Protein AF-A0A7X3NQM7-F1 (afdb_monomer_lite)

Sequence (254 aa):
MVLLTDRDRELWKCFSDLMELEADISYPFLLEVYDDYNQGLLKKVDFIRILRLVESYIFRRAVCNISASVMNKMFAELMNEVDKNNYLESLNNAFLGMDTNKRYPTDTAFKEAFIHMDVYNFKKRNRRDYLLHKLENCERGKEPIIDFSGYTIEHIMPQNLSEAWKQELGEDFRRIHRRWLHRIGNLTLTLYNSEYGNLTFKKKRDMPKKGLSSSPLHLSQSFASTEQWNEGTIIARAEKLAEKAVKIWIYPAN

Secondary structure (DSSP, 8-state):
-GGGG---HHHHHHHHHHHHTT-GGGHHHHHHHHHHHHTTSS-HHHHHHHHHHHHHHHHHHHHTT--STTHHHHHHHHGGG--GGGHHHHHHHHHHT--TTT-PPPHHHHHHHHHHSBSTT-SSHHHHHHHHHHHHHTT-TTSPPPP-TT-EEEESS-SS--HHHHHHH-TTHHHHHHHHTTBGGGEEEES-HHHHTT--HHHHHH-TTT-GGG---GGGGGGTT----SHHHHHHHHHHHHHHHHHHSPPP--

pLDDT: mean 93.36, std 6.31, range [53.53, 98.5]

Foldseek 3Di:
DVQCVDPDPLSNVLVVLCVLQVVVLLVVLLVVLVVCVVVVLDPPVLNSVVSLQSSLQSLLCLLLVQDPVCSNVLSVVLVVQADSNCGNNSSLVSQCPDDDSSHRDDLVSSLVSQQQDQLQVRVDPSSSVSLQQCLFQVPQVPHDRDDCVQKDKAQLQALDEDPVQPVLQDPCSVVLCVRQRRHLLRIDIANCRVVCHNPHNVCQQPPPPGHLCPDPTPSSVCSVVDDGDYSVSSSVSSSVSSVVVCVSSDRRDD

Radius of gyration: 20.33 Å; chains: 1; bounding box: 48×37×57 Å

Structure (mmCIF, N/CA/C/O backbone):
data_AF-A0A7X3NQM7-F1
#
_entry.id   AF-A0A7X3NQM7-F1
#
loop_
_atom_site.group_PDB
_atom_site.id
_atom_site.type_symbol
_atom_site.label_atom_id
_atom_site.label_alt_i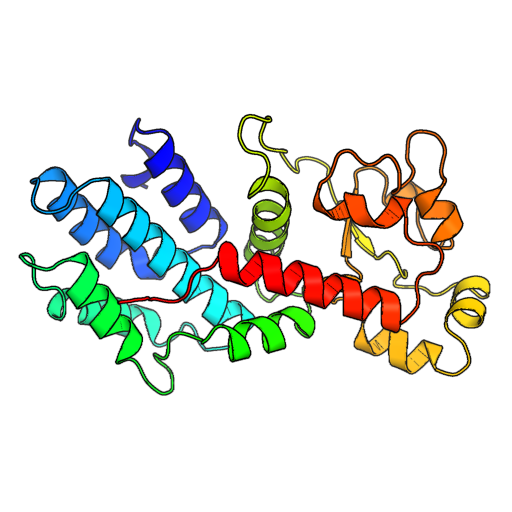d
_atom_site.label_comp_id
_atom_site.label_asym_id
_atom_site.label_entity_id
_atom_site.label_seq_id
_atom_site.pdbx_PDB_ins_code
_atom_site.Cartn_x
_atom_site.Cartn_y
_atom_site.Cartn_z
_atom_site.occupancy
_atom_site.B_iso_or_equiv
_atom_site.auth_seq_id
_atom_site.auth_comp_id
_atom_site.auth_asym_id
_atom_site.auth_atom_id
_atom_site.pdbx_PDB_model_num
ATOM 1 N N . MET A 1 1 ? -23.868 2.622 2.514 1.00 53.53 1 MET A N 1
ATOM 2 C CA . MET A 1 1 ? -23.429 2.353 3.900 1.00 53.53 1 MET A CA 1
ATOM 3 C C . MET A 1 1 ? -23.713 3.592 4.736 1.00 53.53 1 MET A C 1
ATOM 5 O O . MET A 1 1 ? -23.352 4.666 4.278 1.00 53.53 1 MET A O 1
ATOM 9 N N . VAL A 1 2 ? -24.368 3.467 5.898 1.00 62.00 2 VAL A N 1
ATOM 10 C CA . VAL A 1 2 ? -24.747 4.606 6.773 1.00 62.00 2 VAL A CA 1
ATOM 11 C C . VAL A 1 2 ? -23.546 5.509 7.087 1.00 62.00 2 VAL A C 1
ATOM 13 O O . VAL A 1 2 ? -23.667 6.726 7.028 1.00 62.00 2 VAL A O 1
ATOM 16 N N . LEU A 1 3 ? -22.358 4.922 7.253 1.00 64.81 3 LEU A N 1
ATOM 17 C CA . LEU A 1 3 ? -21.100 5.640 7.484 1.00 64.81 3 LEU A CA 1
ATOM 18 C C . LEU A 1 3 ? -20.721 6.634 6.360 1.00 64.81 3 LEU A C 1
ATOM 20 O O . LEU A 1 3 ? -20.110 7.657 6.632 1.00 64.81 3 LEU A O 1
ATOM 24 N N . LEU A 1 4 ? -21.122 6.404 5.101 1.00 62.44 4 LEU A N 1
ATOM 25 C CA . LEU A 1 4 ? -20.844 7.341 3.994 1.00 62.44 4 LEU A CA 1
ATOM 26 C C . LEU A 1 4 ? -21.763 8.570 3.958 1.00 62.44 4 LEU A C 1
ATOM 28 O O . LEU A 1 4 ? -21.555 9.456 3.132 1.00 62.44 4 LEU A O 1
ATOM 32 N N . THR A 1 5 ? -22.802 8.608 4.793 1.00 70.19 5 THR A N 1
ATOM 33 C CA . THR A 1 5 ? -23.710 9.764 4.864 1.00 70.19 5 THR A CA 1
ATOM 34 C C . THR A 1 5 ? -23.192 10.870 5.783 1.00 70.19 5 THR A C 1
ATOM 36 O O . THR A 1 5 ? -23.773 11.957 5.812 1.00 70.19 5 THR A O 1
ATOM 39 N N . ASP A 1 6 ? -22.084 10.614 6.488 1.00 72.12 6 ASP A N 1
ATOM 40 C CA . ASP A 1 6 ? -21.406 11.603 7.316 1.00 72.12 6 ASP A CA 1
ATOM 41 C C . ASP A 1 6 ? -20.841 12.738 6.445 1.00 72.12 6 ASP A C 1
ATOM 43 O O . ASP A 1 6 ? -20.234 12.512 5.393 1.00 72.12 6 ASP A O 1
ATOM 47 N N . ARG A 1 7 ? -21.083 13.980 6.871 1.00 77.81 7 ARG A N 1
ATOM 48 C CA . ARG A 1 7 ? -20.673 15.190 6.142 1.00 77.81 7 ARG A CA 1
ATOM 49 C C . ARG A 1 7 ? -19.265 15.644 6.517 1.00 77.81 7 ARG A C 1
ATOM 51 O O . ARG A 1 7 ? -18.733 16.548 5.870 1.00 77.81 7 ARG A O 1
ATOM 58 N N . ASP A 1 8 ? -18.662 15.049 7.544 1.00 89.38 8 ASP A N 1
ATOM 59 C CA . ASP A 1 8 ? -17.294 15.345 7.924 1.00 89.38 8 ASP A CA 1
ATOM 60 C C . ASP A 1 8 ? -16.312 14.789 6.889 1.00 89.38 8 ASP A C 1
ATOM 62 O O . ASP A 1 8 ? -16.210 13.585 6.647 1.00 89.38 8 ASP A O 1
ATOM 66 N N . ARG A 1 9 ? -15.545 15.693 6.277 1.00 87.19 9 ARG A N 1
ATOM 67 C CA . ARG A 1 9 ? -14.632 15.358 5.182 1.00 87.19 9 ARG A CA 1
ATOM 68 C C . ARG A 1 9 ? -13.533 14.370 5.592 1.00 87.19 9 ARG A C 1
ATOM 70 O O . ARG A 1 9 ? -13.087 13.583 4.756 1.00 87.19 9 ARG A O 1
ATOM 77 N N . GLU A 1 10 ? -13.065 14.415 6.839 1.00 89.62 10 GLU A N 1
ATOM 78 C CA . GLU A 1 10 ? -11.993 13.531 7.316 1.00 89.62 10 GLU A CA 1
ATOM 79 C C . GLU A 1 10 ? -12.514 12.119 7.575 1.00 89.62 10 GLU A C 1
ATOM 81 O O . GLU A 1 10 ? -11.862 11.144 7.187 1.00 89.62 10 GLU A O 1
ATOM 86 N N . LEU A 1 11 ? -13.703 12.011 8.174 1.00 92.94 11 LEU A N 1
ATOM 87 C CA . LEU A 1 11 ? -14.373 10.728 8.381 1.00 92.94 11 LEU A CA 1
ATOM 88 C C . LEU A 1 11 ? -14.770 10.101 7.048 1.00 92.94 11 LEU A C 1
ATOM 90 O O . LEU A 1 11 ? -14.441 8.940 6.805 1.00 92.94 11 LEU A O 1
ATOM 94 N N . TRP A 1 12 ? -15.350 10.888 6.137 1.00 90.81 12 TRP A N 1
ATOM 95 C CA . TRP A 1 12 ? -15.689 10.433 4.790 1.00 90.81 12 TRP A CA 1
ATOM 96 C C . TRP A 1 12 ? -14.477 9.837 4.068 1.00 90.81 12 TRP A C 1
ATOM 98 O O . TRP A 1 12 ? -14.576 8.759 3.483 1.00 90.81 12 TRP A O 1
ATOM 108 N N . LYS A 1 13 ? -13.302 10.478 4.174 1.00 89.62 13 LYS A N 1
ATOM 109 C CA . LYS A 1 13 ? -12.059 9.937 3.608 1.00 89.62 13 LYS A CA 1
ATOM 110 C C . LYS A 1 13 ? -11.720 8.570 4.211 1.00 89.62 13 LYS A C 1
ATOM 112 O O . LYS A 1 13 ? -11.437 7.641 3.465 1.00 89.62 13 LYS A O 1
ATOM 117 N N . CYS A 1 14 ? -11.776 8.431 5.538 1.00 93.81 14 CYS A N 1
ATOM 118 C CA . CYS A 1 14 ? -11.511 7.156 6.212 1.00 93.81 14 CYS A CA 1
ATOM 119 C C . CYS A 1 14 ? -12.497 6.055 5.783 1.00 93.81 14 CYS A C 1
ATOM 121 O O . CYS A 1 14 ? -12.081 4.931 5.513 1.00 93.81 14 CYS A O 1
ATOM 123 N N . PHE A 1 15 ? -13.789 6.370 5.675 1.00 94.38 15 PHE A N 1
ATOM 124 C CA . PHE A 1 15 ? -14.804 5.412 5.235 1.00 94.38 15 PHE A CA 1
ATOM 125 C C . PHE A 1 15 ? -14.647 5.024 3.764 1.00 94.38 15 PHE A C 1
ATOM 127 O O . PHE A 1 15 ? -14.771 3.847 3.431 1.00 94.38 15 PHE A O 1
ATOM 134 N N . SER A 1 16 ? -14.318 5.984 2.896 1.00 90.75 16 SER A N 1
ATOM 135 C CA . SER A 1 16 ? -14.010 5.720 1.489 1.00 90.75 16 SER A CA 1
ATOM 136 C C . SER A 1 16 ? -12.808 4.787 1.352 1.00 90.75 16 SER A C 1
ATOM 138 O O . SER A 1 16 ? -12.867 3.834 0.582 1.00 90.75 16 SER A O 1
ATOM 140 N N . ASP A 1 17 ? -11.748 5.014 2.134 1.00 93.19 17 ASP A N 1
ATOM 141 C CA . ASP A 1 17 ? -10.561 4.153 2.147 1.00 93.19 17 ASP A CA 1
ATOM 142 C C . ASP A 1 17 ? -10.905 2.713 2.589 1.00 93.19 17 ASP A C 1
ATOM 144 O O . ASP A 1 17 ? -10.472 1.742 1.971 1.00 93.19 17 ASP A O 1
ATOM 148 N N . LEU A 1 18 ? -11.722 2.559 3.639 1.00 94.69 18 LEU A N 1
ATOM 149 C CA . LEU A 1 18 ? -12.189 1.251 4.118 1.00 94.69 18 LEU A CA 1
ATOM 150 C C . LEU A 1 18 ? -13.068 0.525 3.090 1.00 94.69 18 LEU A C 1
ATOM 152 O O . LEU A 1 18 ? -13.022 -0.703 2.999 1.00 94.69 18 LEU A O 1
ATOM 156 N N . MET A 1 19 ? -13.870 1.260 2.321 1.00 91.69 19 MET A N 1
ATOM 157 C CA . MET A 1 19 ? -14.674 0.692 1.239 1.00 91.69 19 MET A CA 1
ATOM 158 C C . MET A 1 19 ? -13.825 0.253 0.052 1.00 91.69 19 MET A C 1
ATOM 160 O O . MET A 1 19 ? -14.010 -0.855 -0.442 1.00 91.69 19 MET A O 1
ATOM 164 N N . GLU A 1 20 ? -12.871 1.080 -0.376 1.00 91.56 20 GLU A N 1
ATOM 165 C CA . GLU A 1 20 ? -11.942 0.740 -1.460 1.00 91.56 20 GLU A CA 1
ATOM 166 C C . GLU A 1 20 ? -11.103 -0.507 -1.108 1.00 91.56 20 GLU A C 1
ATOM 168 O O . GLU A 1 20 ? -10.828 -1.355 -1.959 1.00 91.56 20 GLU A O 1
ATOM 173 N N . LEU A 1 21 ? -10.768 -0.673 0.178 1.00 92.94 21 LEU A N 1
ATOM 174 C CA . LEU A 1 21 ? -10.081 -1.848 0.720 1.00 92.94 21 LEU A CA 1
ATOM 175 C C . LEU A 1 21 ? -10.969 -3.110 0.838 1.00 92.94 21 LEU A C 1
ATOM 177 O O . LEU A 1 21 ? -10.438 -4.215 1.025 1.00 92.94 21 LEU A O 1
ATOM 181 N N . GLU A 1 22 ? -12.294 -2.971 0.720 1.00 91.88 22 GLU A N 1
ATOM 182 C CA . GLU A 1 22 ? -13.304 -4.003 1.017 1.00 91.88 22 GLU A CA 1
ATOM 183 C C . GLU A 1 22 ? -13.189 -4.536 2.456 1.00 91.88 22 GLU A C 1
ATOM 185 O O . GLU A 1 22 ? -12.981 -5.731 2.710 1.00 91.88 22 GLU A O 1
ATOM 190 N N . ALA A 1 23 ? -13.252 -3.614 3.416 1.00 91.88 23 ALA A N 1
ATOM 191 C CA . ALA A 1 23 ? -13.155 -3.889 4.844 1.00 91.88 23 ALA A CA 1
ATOM 192 C C . ALA A 1 23 ? -14.496 -4.290 5.496 1.00 91.88 23 ALA A C 1
ATOM 194 O O . ALA A 1 23 ? -14.643 -4.132 6.701 1.00 91.88 23 ALA A O 1
ATOM 195 N N . ASP A 1 24 ? -15.468 -4.836 4.754 1.00 91.69 24 ASP A N 1
ATOM 196 C CA . ASP A 1 24 ? -16.841 -5.074 5.250 1.00 91.69 24 ASP A CA 1
ATOM 197 C C . ASP A 1 24 ? -16.909 -5.925 6.531 1.00 91.69 24 ASP A C 1
ATOM 199 O O . ASP A 1 24 ? -17.781 -5.753 7.380 1.00 91.69 24 ASP A O 1
ATOM 203 N N . ILE A 1 25 ? -15.929 -6.814 6.701 1.00 92.69 25 ILE A N 1
ATOM 204 C CA . ILE A 1 25 ? -15.737 -7.670 7.878 1.00 92.69 25 ILE A CA 1
ATOM 205 C C . ILE A 1 25 ? -15.564 -6.893 9.194 1.00 92.69 25 ILE A C 1
ATOM 207 O O . ILE A 1 25 ? -15.849 -7.435 10.258 1.00 92.69 25 ILE A O 1
ATOM 211 N N . SER A 1 26 ? -15.089 -5.644 9.148 1.00 94.25 26 SER A N 1
ATOM 212 C CA . SER A 1 26 ? -14.925 -4.804 10.339 1.00 94.25 26 SER A CA 1
ATOM 213 C C . SER A 1 26 ? -16.119 -3.892 10.603 1.00 94.25 26 SER A C 1
ATOM 215 O O . SER A 1 26 ? -16.143 -3.226 11.634 1.00 94.25 26 SER A O 1
ATOM 217 N N . TYR A 1 27 ? -17.116 -3.843 9.713 1.00 93.44 27 TYR A N 1
ATOM 218 C CA . TYR A 1 27 ? -18.215 -2.883 9.827 1.00 93.44 27 TYR A CA 1
ATOM 219 C C . TYR A 1 27 ? -19.061 -3.044 11.090 1.00 93.44 27 TYR A C 1
ATOM 221 O O . TYR A 1 27 ? -19.370 -2.010 11.674 1.00 93.44 27 TYR A O 1
ATOM 229 N N . PRO A 1 28 ? -19.397 -4.258 11.573 1.00 93.75 28 PRO A N 1
ATOM 230 C CA . PRO A 1 28 ? -20.111 -4.394 12.842 1.00 93.75 28 PRO A CA 1
ATOM 231 C C . PRO A 1 28 ? -19.370 -3.722 14.006 1.00 93.75 28 PRO A C 1
ATOM 233 O O . PRO A 1 28 ? -19.959 -2.914 14.714 1.00 93.75 28 PRO A O 1
ATOM 236 N N . PHE A 1 29 ? -18.062 -3.970 14.124 1.00 95.31 29 PHE A N 1
ATOM 237 C CA . PHE A 1 29 ? -17.201 -3.322 15.116 1.00 95.31 29 PHE A CA 1
ATOM 238 C C . PHE A 1 29 ? -17.158 -1.799 14.919 1.00 95.31 29 PHE A C 1
ATOM 240 O O . PHE A 1 29 ? -17.376 -1.037 15.853 1.00 95.31 29 PHE A O 1
ATOM 247 N N . LEU A 1 30 ? -16.932 -1.330 13.689 1.00 95.62 30 LEU A N 1
ATOM 248 C CA . LEU A 1 30 ? -16.829 0.104 13.404 1.00 95.62 30 LEU A CA 1
ATOM 249 C C . LEU A 1 30 ? -18.136 0.875 13.623 1.00 95.62 30 LEU A C 1
ATOM 251 O O . LEU A 1 30 ? -18.080 2.063 13.925 1.00 95.62 30 LEU A O 1
ATOM 255 N N . LEU A 1 31 ? -19.295 0.232 13.456 1.00 94.56 31 LEU A N 1
ATOM 256 C CA . LEU A 1 31 ? -20.594 0.842 13.739 1.00 94.56 31 LEU A CA 1
ATOM 257 C C . LEU A 1 31 ? -20.786 1.083 15.238 1.00 94.56 31 LEU A C 1
ATOM 259 O O . LEU A 1 31 ? -21.303 2.132 15.605 1.00 94.56 31 LEU A O 1
ATOM 263 N N . GLU A 1 32 ? -20.334 0.161 16.087 1.00 94.50 32 GLU A N 1
ATOM 264 C CA . GLU A 1 32 ? -20.382 0.325 17.543 1.00 94.50 32 GLU A CA 1
ATOM 265 C C . GLU A 1 32 ? -19.430 1.432 18.017 1.00 94.50 32 GLU A C 1
ATOM 267 O O . GLU A 1 32 ? -19.837 2.331 18.749 1.00 94.50 32 GLU A O 1
ATOM 272 N N . VAL A 1 33 ? -18.201 1.464 17.489 1.00 95.75 33 VAL A N 1
ATOM 273 C CA . VAL A 1 33 ? -17.250 2.556 17.768 1.00 95.75 33 VAL A CA 1
ATOM 274 C C . VAL A 1 33 ? -17.794 3.913 17.291 1.00 95.75 33 VAL A C 1
ATOM 276 O O . VAL A 1 33 ? -17.591 4.940 17.942 1.00 95.75 33 VAL A O 1
ATOM 279 N N . TYR A 1 34 ? -18.493 3.944 16.152 1.00 95.00 34 TYR A N 1
ATOM 280 C CA . TYR A 1 34 ? -19.128 5.163 15.646 1.00 95.00 34 TYR A CA 1
ATOM 281 C C . TYR A 1 34 ? -20.289 5.632 16.534 1.00 95.00 34 TYR A C 1
ATOM 283 O O . TYR A 1 34 ? -20.477 6.835 16.708 1.00 95.00 34 TYR A O 1
ATOM 291 N N . ASP A 1 35 ? -21.050 4.707 17.118 1.00 94.62 35 ASP A N 1
ATOM 292 C CA . ASP A 1 35 ? -22.099 5.030 18.086 1.00 94.62 35 ASP A CA 1
ATOM 293 C C . ASP A 1 35 ? -21.509 5.622 19.378 1.00 94.62 35 ASP A C 1
ATOM 295 O O . ASP A 1 35 ? -21.940 6.690 19.813 1.00 94.62 35 ASP A O 1
ATOM 299 N N . ASP A 1 36 ? -20.436 5.031 19.916 1.00 95.25 36 ASP A N 1
ATOM 300 C CA . ASP A 1 36 ? -19.697 5.592 21.059 1.00 95.25 36 ASP A CA 1
ATOM 301 C C . ASP A 1 36 ? -19.151 7.006 20.762 1.00 95.25 36 ASP A C 1
ATOM 303 O O . ASP A 1 36 ? -19.192 7.896 21.619 1.00 95.25 36 ASP A O 1
ATOM 307 N N . TYR A 1 37 ? -18.674 7.247 19.534 1.00 95.19 37 TYR A N 1
ATOM 308 C CA . TYR A 1 37 ? -18.289 8.584 19.065 1.00 95.19 37 TYR A CA 1
ATOM 309 C C . TYR A 1 37 ? -19.475 9.561 19.062 1.00 95.19 37 TYR A C 1
ATOM 311 O O . TYR A 1 37 ? -19.359 10.663 19.602 1.00 95.19 37 TYR A O 1
ATOM 319 N N . ASN A 1 38 ? -20.628 9.160 18.520 1.00 94.06 38 ASN A N 1
ATOM 320 C CA . ASN A 1 38 ? -21.828 10.003 18.469 1.00 94.06 38 ASN A CA 1
ATOM 321 C C . ASN A 1 38 ? -22.407 10.308 19.860 1.00 94.06 38 ASN A C 1
ATOM 323 O O . ASN A 1 38 ? -22.980 11.378 20.064 1.00 94.06 38 ASN A O 1
ATOM 327 N N . GLN A 1 39 ? -22.229 9.403 20.824 1.00 94.88 39 GLN A N 1
ATOM 328 C CA . GLN A 1 39 ? -22.613 9.601 22.226 1.00 94.88 39 GLN A CA 1
ATOM 329 C C . GLN A 1 39 ? -21.610 10.460 23.018 1.00 94.88 39 GLN A C 1
ATOM 331 O O . GLN A 1 39 ? -21.857 10.783 24.179 1.00 94.88 39 GLN A O 1
ATOM 336 N N . GLY A 1 40 ? -20.483 10.851 22.412 1.00 94.06 40 GLY A N 1
ATOM 337 C CA . GLY A 1 40 ? -19.458 11.679 23.049 1.00 94.06 40 GLY A CA 1
ATOM 338 C C . GLY A 1 40 ? -18.509 10.918 23.979 1.00 94.06 40 GLY A C 1
ATOM 339 O O . GLY A 1 40 ? -17.746 11.552 24.707 1.00 94.06 40 GLY A O 1
ATOM 340 N N . LEU A 1 41 ? -18.524 9.581 23.948 1.00 94.25 41 LEU A N 1
ATOM 341 C CA . LEU A 1 41 ? -17.619 8.723 24.726 1.00 94.25 41 LEU A CA 1
ATOM 342 C C . LEU A 1 41 ? -16.222 8.639 24.095 1.00 94.25 41 LEU A C 1
ATOM 344 O O . LEU A 1 41 ? -15.241 8.359 24.778 1.00 94.25 41 LEU A O 1
ATOM 348 N N . LEU A 1 42 ? -16.127 8.916 22.794 1.00 94.69 42 LEU A N 1
ATOM 349 C CA . LEU A 1 42 ? -14.894 8.879 22.021 1.00 94.69 42 LEU A CA 1
ATOM 350 C C . LEU A 1 42 ? -14.681 10.218 21.310 1.00 94.69 42 LEU A C 1
ATOM 352 O O . LEU A 1 42 ? -15.584 10.752 20.669 1.00 94.69 42 LEU A O 1
ATOM 356 N N . LYS A 1 43 ? -13.472 10.782 21.388 1.00 95.06 43 LYS A N 1
ATOM 357 C CA . LYS A 1 43 ? -13.144 12.012 20.653 1.00 95.06 43 LYS A CA 1
ATOM 358 C C . LYS A 1 43 ? -12.959 11.703 19.169 1.00 95.06 43 LYS A C 1
ATOM 360 O O . LYS A 1 43 ? -12.436 10.655 18.803 1.00 95.06 43 LYS A O 1
ATOM 365 N N . LYS A 1 44 ? -13.268 12.674 18.303 1.00 95.06 44 LYS A N 1
ATOM 366 C CA . LYS A 1 44 ? -13.092 12.544 16.843 1.00 95.06 44 LYS A CA 1
ATOM 367 C C . LYS A 1 44 ? -11.677 12.093 16.446 1.00 95.06 44 LYS A C 1
ATOM 369 O O . LYS A 1 44 ? -11.524 11.251 15.567 1.00 95.06 44 LYS A O 1
ATOM 374 N N . VAL A 1 45 ? -10.648 12.659 17.084 1.00 95.75 45 VAL A N 1
ATOM 375 C CA . VAL A 1 45 ? -9.241 12.331 16.794 1.00 95.75 45 VAL A CA 1
ATOM 376 C C . VAL A 1 45 ? -8.930 10.857 17.064 1.00 95.75 45 VAL A C 1
ATOM 378 O O . VAL A 1 45 ? -8.298 10.200 16.237 1.00 95.75 45 VAL A O 1
ATOM 381 N N . ASP A 1 46 ? -9.450 10.324 18.167 1.00 95.88 46 ASP A N 1
ATOM 382 C CA . ASP A 1 46 ? -9.264 8.930 18.556 1.00 95.88 46 ASP A CA 1
ATOM 383 C C . ASP A 1 46 ? -10.086 8.013 17.650 1.00 95.88 46 ASP A C 1
ATOM 385 O O . ASP A 1 46 ? -9.574 7.008 17.167 1.00 95.88 46 ASP A O 1
ATOM 389 N N . PHE A 1 47 ? -11.313 8.405 17.295 1.00 96.62 47 PHE A N 1
ATOM 390 C CA . PHE A 1 47 ? -12.120 7.665 16.327 1.00 96.62 47 PHE A CA 1
ATOM 391 C C . PHE A 1 47 ? -11.431 7.537 14.962 1.00 96.62 47 PHE A C 1
ATOM 393 O O . PHE A 1 47 ? -11.322 6.436 14.418 1.00 96.62 47 PHE A O 1
ATOM 400 N N . ILE A 1 48 ? -10.874 8.632 14.435 1.00 96.69 48 ILE A N 1
ATOM 401 C CA . ILE A 1 48 ? -10.061 8.594 13.212 1.00 96.69 48 ILE A CA 1
ATOM 402 C C . ILE A 1 48 ? -8.875 7.644 13.388 1.00 96.69 48 ILE A C 1
ATOM 404 O O . ILE A 1 48 ? -8.588 6.852 12.489 1.00 96.69 48 ILE A O 1
ATOM 408 N N . ARG A 1 49 ? -8.188 7.685 14.536 1.00 96.75 49 ARG A N 1
ATOM 409 C CA . ARG A 1 49 ? -7.061 6.786 14.806 1.00 96.75 49 ARG A CA 1
ATOM 410 C C . ARG A 1 49 ? -7.489 5.319 14.774 1.00 96.75 49 ARG A C 1
ATOM 412 O O . ARG A 1 49 ? -6.790 4.517 14.158 1.00 96.75 49 ARG A O 1
ATOM 419 N N . ILE A 1 50 ? -8.642 4.985 15.347 1.00 96.88 50 ILE A N 1
ATOM 420 C CA . ILE A 1 50 ? -9.211 3.632 15.329 1.00 96.88 50 ILE A CA 1
ATOM 421 C C . ILE A 1 50 ? -9.536 3.189 13.899 1.00 96.88 50 ILE A C 1
ATOM 423 O O . ILE A 1 50 ? -9.118 2.105 13.491 1.00 96.88 50 ILE A O 1
ATOM 427 N N . LEU A 1 51 ? -10.184 4.041 13.095 1.00 97.25 51 LEU A N 1
ATOM 428 C CA . LEU A 1 51 ? -10.456 3.748 11.681 1.00 97.25 51 LEU A CA 1
ATOM 429 C C . LEU A 1 51 ? -9.163 3.427 10.912 1.00 97.25 51 LEU A C 1
ATOM 431 O O . LEU A 1 51 ? -9.115 2.456 10.156 1.00 97.25 51 LEU A O 1
ATOM 435 N N . ARG A 1 52 ? -8.090 4.196 11.152 1.00 97.31 52 ARG A N 1
ATOM 436 C CA . ARG A 1 52 ? -6.770 3.969 10.536 1.00 97.31 52 ARG A CA 1
ATOM 437 C C . ARG A 1 52 ? -6.082 2.699 11.033 1.00 97.31 52 ARG A C 1
ATOM 439 O O . ARG A 1 52 ? -5.428 2.023 10.239 1.00 97.31 52 ARG A O 1
ATOM 446 N N . LEU A 1 53 ? -6.234 2.341 12.307 1.00 97.81 53 LEU A N 1
ATOM 447 C CA . LEU A 1 53 ? -5.707 1.085 12.853 1.00 97.81 53 LEU A CA 1
ATOM 448 C C . LEU A 1 53 ? -6.405 -0.132 12.241 1.00 97.81 53 LEU A C 1
ATOM 450 O O . LEU A 1 53 ? -5.730 -1.102 11.900 1.00 97.81 53 LEU A O 1
ATOM 454 N N . VAL A 1 54 ? -7.725 -0.067 12.052 1.00 97.56 54 VAL A N 1
ATOM 455 C CA . VAL A 1 54 ? -8.525 -1.127 11.420 1.00 97.56 54 VAL A CA 1
ATOM 456 C C . VAL A 1 54 ? -8.174 -1.276 9.937 1.00 97.56 54 VAL A C 1
ATOM 458 O O . VAL A 1 54 ? -7.917 -2.390 9.475 1.00 97.56 54 VAL A O 1
ATOM 461 N N . GLU A 1 55 ? -8.095 -0.163 9.202 1.00 97.75 55 GLU A N 1
ATOM 462 C CA . GLU A 1 55 ? -7.629 -0.126 7.808 1.00 97.75 55 GLU A CA 1
ATOM 463 C C . GLU A 1 55 ? -6.237 -0.765 7.676 1.00 97.75 55 GLU A C 1
ATOM 465 O O . GLU A 1 55 ? -6.027 -1.676 6.870 1.00 97.75 55 GLU A O 1
ATOM 470 N N . SER A 1 56 ? -5.295 -0.330 8.518 1.00 98.19 56 SER A N 1
ATOM 471 C CA . SER A 1 56 ? -3.929 -0.846 8.540 1.00 98.19 56 SER A CA 1
ATOM 472 C C . SER A 1 56 ? -3.866 -2.330 8.890 1.00 98.19 56 SER A C 1
ATOM 474 O O . SER A 1 56 ? -3.178 -3.084 8.203 1.00 98.19 56 SER A O 1
ATOM 476 N N . TYR A 1 57 ? -4.638 -2.793 9.873 1.00 97.69 57 TYR A N 1
ATOM 477 C CA . TYR A 1 57 ? -4.683 -4.202 10.257 1.00 97.69 57 TYR A CA 1
ATOM 478 C C . TYR A 1 57 ? -5.094 -5.092 9.081 1.00 97.69 57 TYR A C 1
ATOM 480 O O . TYR A 1 57 ? -4.406 -6.061 8.744 1.00 97.69 57 TYR A O 1
ATOM 488 N N . ILE A 1 58 ? -6.200 -4.739 8.420 1.00 96.62 58 ILE A N 1
ATOM 489 C CA . ILE A 1 58 ? -6.744 -5.497 7.290 1.00 96.62 58 ILE A CA 1
ATOM 490 C C . ILE A 1 58 ? -5.748 -5.503 6.129 1.00 96.62 58 ILE A C 1
ATOM 492 O O . ILE A 1 58 ? -5.471 -6.563 5.554 1.00 96.62 58 ILE A O 1
ATOM 496 N N . PHE A 1 59 ? -5.177 -4.343 5.797 1.00 97.56 59 PHE A N 1
ATOM 497 C CA . PHE A 1 59 ? -4.249 -4.235 4.679 1.00 97.56 59 PHE A CA 1
ATOM 498 C C . PHE A 1 59 ? -2.919 -4.949 4.949 1.00 97.56 59 PHE A C 1
ATOM 500 O O . PHE A 1 59 ? -2.471 -5.747 4.121 1.00 97.56 59 PHE A O 1
ATOM 507 N N . ARG A 1 60 ? -2.320 -4.761 6.132 1.00 97.81 60 ARG A N 1
ATOM 508 C CA . ARG A 1 60 ? -1.086 -5.452 6.536 1.00 97.81 60 ARG A CA 1
ATOM 509 C C . ARG A 1 60 ? -1.248 -6.963 6.490 1.00 97.81 60 ARG A C 1
ATOM 511 O O . ARG A 1 60 ? -0.361 -7.659 6.002 1.00 97.81 60 ARG A O 1
ATOM 518 N N . ARG A 1 61 ? -2.388 -7.494 6.939 1.00 96.25 61 ARG A N 1
ATOM 519 C CA . ARG A 1 61 ? -2.680 -8.934 6.851 1.00 96.25 61 ARG A CA 1
ATOM 520 C C . ARG A 1 61 ? -2.785 -9.418 5.415 1.00 96.25 61 ARG A C 1
ATOM 522 O O . ARG A 1 61 ? -2.262 -10.488 5.112 1.00 96.25 61 ARG A O 1
ATOM 529 N N . ALA A 1 62 ? -3.416 -8.639 4.536 1.00 95.44 62 ALA A N 1
ATOM 530 C CA . ALA A 1 62 ? -3.503 -8.970 3.118 1.00 95.44 62 ALA A CA 1
ATOM 531 C C . ALA A 1 62 ? -2.112 -9.044 2.465 1.00 95.44 62 ALA A C 1
ATOM 533 O O . ALA A 1 62 ? -1.829 -10.016 1.768 1.00 95.44 62 ALA A O 1
ATOM 534 N N . VAL A 1 63 ? -1.243 -8.067 2.739 1.00 96.94 63 VAL A N 1
ATOM 535 C CA . VAL A 1 63 ? 0.149 -8.037 2.255 1.00 96.94 63 VAL A CA 1
ATOM 536 C C . VAL A 1 63 ? 0.963 -9.209 2.810 1.00 96.94 63 VAL A C 1
ATOM 538 O O . VAL A 1 63 ? 1.643 -9.905 2.060 1.00 96.94 63 VAL A O 1
ATOM 541 N N . CYS A 1 64 ? 0.824 -9.506 4.102 1.00 96.12 64 CYS A N 1
ATOM 542 C CA . CYS A 1 64 ? 1.506 -10.621 4.763 1.00 96.12 64 CYS A CA 1
ATOM 543 C C . CYS A 1 64 ? 0.866 -11.998 4.501 1.00 96.12 64 CYS A C 1
ATOM 545 O O . CYS A 1 64 ? 1.229 -12.967 5.166 1.00 96.12 64 CYS A O 1
ATOM 547 N N . ASN A 1 65 ? -0.090 -12.102 3.569 1.00 93.88 65 ASN A N 1
ATOM 548 C CA . ASN A 1 65 ? -0.808 -13.336 3.230 1.00 93.88 65 ASN A CA 1
ATOM 549 C C . ASN A 1 65 ? -1.471 -14.055 4.424 1.00 93.88 65 ASN A C 1
ATOM 551 O O . ASN A 1 65 ? -1.629 -15.276 4.414 1.00 93.88 65 ASN A O 1
ATOM 555 N N . ILE A 1 66 ? -1.912 -13.312 5.440 1.00 94.00 66 ILE A N 1
ATOM 556 C CA . ILE A 1 66 ? -2.622 -13.872 6.596 1.00 94.00 66 ILE A CA 1
ATOM 557 C C . ILE A 1 66 ? -4.117 -13.973 6.274 1.00 94.00 66 ILE A C 1
ATOM 559 O O . ILE A 1 66 ? -4.726 -13.030 5.767 1.00 94.00 66 ILE A O 1
ATOM 563 N N . SER A 1 67 ? -4.722 -15.128 6.571 1.00 90.44 67 SER A N 1
ATOM 564 C CA . SER A 1 67 ? -6.123 -15.412 6.238 1.00 90.44 67 SER A CA 1
ATOM 565 C C . SER A 1 67 ? -7.104 -14.408 6.856 1.00 90.44 67 SER A C 1
ATOM 567 O O . SER A 1 67 ? -7.008 -14.047 8.029 1.00 90.44 67 SER A O 1
ATOM 569 N N . ALA A 1 68 ? -8.116 -14.022 6.078 1.00 90.19 68 ALA A N 1
ATOM 570 C CA . ALA A 1 68 ? -9.244 -13.221 6.543 1.00 90.19 68 ALA A CA 1
ATOM 571 C C . ALA A 1 68 ? -10.268 -14.026 7.367 1.00 90.19 68 ALA A C 1
ATOM 573 O O . ALA A 1 68 ? -11.117 -13.432 8.022 1.00 90.19 68 ALA A O 1
ATOM 574 N N . SER A 1 69 ? -10.196 -15.364 7.346 1.00 90.62 69 SER A N 1
ATOM 575 C CA . SER A 1 69 ? -11.237 -16.252 7.889 1.00 90.62 69 SER A CA 1
ATOM 576 C C . SER A 1 69 ? -11.538 -16.035 9.372 1.00 90.62 69 SER A C 1
ATOM 578 O O . SER A 1 69 ? -12.677 -16.192 9.797 1.00 90.62 69 SER A O 1
ATOM 580 N N . VAL A 1 70 ? -10.533 -15.646 10.158 1.00 91.62 70 VAL A N 1
ATOM 581 C CA . VAL A 1 70 ? -10.680 -15.411 11.602 1.00 91.62 70 VAL A CA 1
ATOM 582 C C . VAL A 1 70 ? -11.124 -13.988 11.944 1.00 91.62 70 VAL A C 1
ATOM 584 O O . VAL A 1 70 ? -11.436 -13.724 13.102 1.00 91.62 70 VAL A O 1
ATOM 587 N N . MET A 1 71 ? -11.154 -13.067 10.971 1.00 92.69 71 MET A N 1
ATOM 588 C CA . MET A 1 71 ? -11.363 -11.642 11.249 1.00 92.69 71 MET A CA 1
ATOM 589 C C . MET A 1 71 ? -12.780 -11.334 11.741 1.00 92.69 71 MET A C 1
ATOM 591 O O . MET A 1 71 ? -12.912 -10.495 12.617 1.00 92.69 71 MET A O 1
ATOM 595 N N . ASN A 1 72 ? -13.812 -12.043 11.261 1.00 89.94 72 ASN A N 1
ATOM 596 C CA . ASN A 1 72 ? -15.200 -11.857 11.719 1.00 89.94 72 ASN A CA 1
ATOM 597 C C . ASN A 1 72 ? -15.301 -12.075 13.236 1.00 89.94 72 ASN A C 1
ATOM 599 O O . ASN A 1 72 ? -15.762 -11.208 13.970 1.00 89.94 72 ASN A O 1
ATOM 603 N N . LYS A 1 73 ? -14.818 -13.233 13.708 1.00 90.19 73 LYS A N 1
ATOM 604 C CA . LYS A 1 73 ? -14.815 -13.577 15.134 1.00 90.19 73 LYS A CA 1
ATOM 605 C C . LYS A 1 73 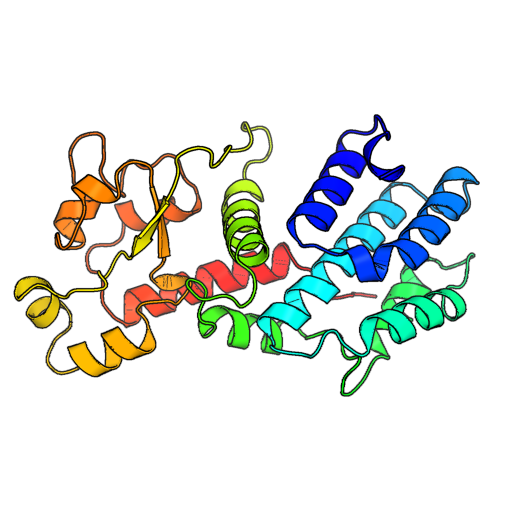? -13.906 -12.642 15.932 1.00 90.19 73 LYS A C 1
ATOM 607 O O . LYS A 1 73 ? -14.282 -12.208 17.008 1.00 90.19 73 LYS A O 1
ATOM 612 N N . MET A 1 74 ? -12.736 -12.313 15.387 1.00 93.94 74 MET A N 1
ATOM 613 C CA . MET A 1 74 ? -11.787 -11.420 16.048 1.00 93.94 74 MET A CA 1
ATOM 614 C C . MET A 1 74 ? -12.365 -10.013 16.260 1.00 93.94 74 MET A C 1
ATOM 616 O O . MET A 1 74 ? -12.285 -9.520 17.374 1.00 93.94 74 MET A O 1
ATOM 620 N N . PHE A 1 75 ? -12.992 -9.388 15.254 1.00 95.00 75 PHE A N 1
ATOM 621 C CA . PHE A 1 75 ? -13.590 -8.054 15.415 1.00 95.00 75 PHE A CA 1
ATOM 622 C C . PHE A 1 75 ? -14.769 -8.051 16.395 1.00 95.00 75 PHE A C 1
ATOM 624 O O . PHE A 1 75 ? -14.940 -7.077 17.118 1.00 95.00 75 PHE A O 1
ATOM 631 N N . ALA A 1 76 ? -15.548 -9.136 16.451 1.00 89.88 76 ALA A N 1
ATOM 632 C CA . ALA A 1 76 ? -16.614 -9.282 17.441 1.00 89.88 76 ALA A CA 1
ATOM 633 C C . ALA A 1 76 ? -16.072 -9.404 18.877 1.00 89.88 76 ALA A C 1
ATOM 635 O O . ALA A 1 76 ? -16.667 -8.880 19.810 1.00 89.88 76 ALA A O 1
ATOM 636 N N . GLU A 1 77 ? -14.939 -10.087 19.063 1.00 90.94 77 GLU A N 1
ATOM 637 C CA . GLU A 1 77 ? -14.279 -10.203 20.369 1.00 90.94 77 GLU A CA 1
ATOM 638 C C . GLU A 1 77 ? -13.581 -8.902 20.780 1.00 90.94 77 GLU A C 1
ATOM 640 O O . GLU A 1 77 ? -13.600 -8.558 21.955 1.00 90.94 77 GLU A O 1
ATOM 645 N N . LEU A 1 78 ? -13.017 -8.169 19.814 1.00 92.31 78 LEU A N 1
ATOM 646 C CA . LEU A 1 78 ? -12.228 -6.957 20.040 1.00 92.31 78 LEU A CA 1
ATOM 647 C C . LEU A 1 78 ? -12.986 -5.882 20.822 1.00 92.31 78 LEU A C 1
ATOM 649 O O . LEU A 1 78 ? -12.379 -5.178 21.619 1.00 92.31 78 LEU A O 1
ATOM 653 N N . MET A 1 79 ? -14.299 -5.769 20.623 1.00 88.00 79 MET A N 1
ATOM 654 C CA . MET A 1 79 ? -15.105 -4.781 21.337 1.00 88.00 79 MET A CA 1
ATOM 655 C C . MET A 1 79 ? -15.181 -5.048 22.846 1.00 88.00 79 MET A C 1
ATOM 657 O O . MET A 1 79 ? -15.207 -4.109 23.637 1.00 88.00 79 MET A O 1
ATOM 661 N N . ASN A 1 80 ? -15.149 -6.317 23.263 1.00 90.12 80 ASN A N 1
ATOM 662 C CA . ASN A 1 80 ? -15.179 -6.674 24.685 1.00 90.12 80 ASN A CA 1
ATOM 663 C C . ASN A 1 80 ? -13.893 -6.266 25.421 1.00 90.12 80 ASN A C 1
ATOM 665 O O . ASN A 1 80 ? -13.891 -6.190 26.645 1.00 90.12 80 ASN A O 1
ATOM 669 N N . GLU A 1 81 ? -12.814 -6.007 24.679 1.00 91.44 81 GLU A N 1
ATOM 670 C CA . GLU A 1 81 ? -11.519 -5.579 25.215 1.00 91.44 81 GLU A CA 1
ATOM 671 C C . GLU A 1 81 ? -11.411 -4.048 25.345 1.00 91.44 81 GLU A C 1
ATOM 673 O O . GLU A 1 81 ? -10.407 -3.539 25.843 1.00 91.44 81 GLU A O 1
ATOM 678 N N . VAL A 1 82 ? -12.417 -3.292 24.884 1.00 93.25 82 VAL A N 1
ATOM 679 C CA . VAL A 1 82 ? -12.403 -1.824 24.911 1.00 93.25 82 VAL A CA 1
ATOM 680 C C . VAL A 1 82 ? -12.864 -1.308 26.275 1.00 93.25 82 VAL A C 1
ATOM 682 O O . VAL A 1 82 ? -14.036 -1.403 26.640 1.00 93.25 82 VAL A O 1
ATOM 685 N N . ASP A 1 83 ? -11.951 -0.673 27.009 1.00 94.50 83 ASP A N 1
ATOM 686 C CA . ASP A 1 83 ? -12.285 0.145 28.176 1.00 94.50 83 ASP A CA 1
ATOM 687 C C . ASP A 1 83 ? -12.696 1.542 27.707 1.00 94.50 83 ASP A C 1
ATOM 689 O O . ASP A 1 83 ? -11.868 2.315 27.224 1.00 94.50 83 ASP A O 1
ATOM 693 N N . LYS A 1 84 ? -13.969 1.900 27.899 1.00 91.94 84 LYS A N 1
ATOM 694 C CA . LYS A 1 84 ? -14.512 3.197 27.470 1.00 91.94 84 LYS A CA 1
ATOM 695 C C . LYS A 1 84 ? -13.824 4.401 28.126 1.00 91.94 84 LYS A C 1
ATOM 697 O O . LYS A 1 84 ? -13.848 5.482 27.546 1.00 91.94 84 LYS A O 1
ATOM 702 N N . ASN A 1 85 ? -13.184 4.234 29.287 1.00 93.00 85 ASN A N 1
ATOM 703 C CA . ASN A 1 85 ? -12.415 5.307 29.927 1.00 93.00 85 ASN A CA 1
ATOM 704 C C . ASN A 1 85 ? -11.013 5.480 29.318 1.00 93.00 85 ASN A C 1
ATOM 706 O O . ASN A 1 85 ? -10.446 6.566 29.399 1.00 93.00 85 ASN A O 1
ATOM 710 N N . ASN A 1 86 ? -10.477 4.433 28.683 1.00 93.62 86 ASN A N 1
ATOM 711 C CA . ASN A 1 86 ? -9.146 4.385 28.070 1.00 93.62 86 ASN A CA 1
ATOM 712 C C . ASN A 1 86 ? -9.242 3.808 26.647 1.00 93.62 86 ASN A C 1
ATOM 714 O O . ASN A 1 86 ? -8.546 2.859 26.282 1.00 93.62 86 ASN A O 1
ATOM 718 N N . TYR A 1 87 ? -10.155 4.359 25.845 1.00 94.38 87 TYR A N 1
ATOM 719 C CA . TYR A 1 87 ? -10.657 3.734 24.614 1.00 94.38 87 TYR A CA 1
ATOM 720 C C . TYR A 1 87 ? -9.550 3.352 23.622 1.00 94.38 87 TYR A C 1
ATOM 722 O O . TYR A 1 87 ? -9.436 2.204 23.198 1.00 94.38 87 TYR A O 1
ATOM 730 N N . LEU A 1 88 ? -8.706 4.318 23.250 1.00 94.31 88 LEU A N 1
ATOM 731 C CA . LEU A 1 88 ? -7.649 4.095 22.264 1.00 94.31 88 LEU A CA 1
ATOM 732 C C . LEU A 1 88 ? -6.533 3.192 22.812 1.00 94.31 88 LEU A C 1
ATOM 734 O O . LEU A 1 88 ? -6.021 2.344 22.084 1.00 94.31 88 LEU A O 1
ATOM 738 N N . GLU A 1 89 ? -6.167 3.363 24.083 1.00 95.62 89 GLU A N 1
ATOM 739 C CA . GLU A 1 89 ? -5.107 2.586 24.733 1.00 95.62 89 GLU A CA 1
ATOM 740 C C . GLU A 1 89 ? -5.505 1.114 24.892 1.00 95.62 89 GLU A C 1
ATOM 742 O O . GLU A 1 89 ? -4.753 0.225 24.493 1.00 95.62 89 GLU A O 1
ATOM 747 N N . SER A 1 90 ? -6.711 0.845 25.397 1.00 95.69 90 SER A N 1
ATOM 748 C CA . SER A 1 90 ? -7.245 -0.517 25.524 1.00 95.69 90 SER A CA 1
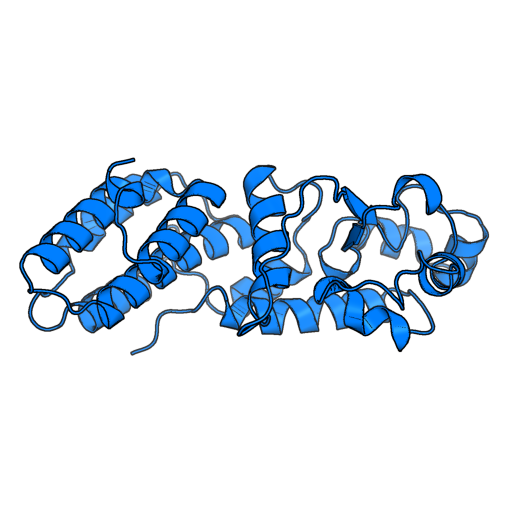ATOM 749 C C . SER A 1 90 ? -7.340 -1.220 24.167 1.00 95.69 90 SER A C 1
ATOM 751 O O . SER A 1 90 ? -6.891 -2.359 24.039 1.00 95.69 90 SER A O 1
ATOM 753 N N . LEU A 1 91 ? -7.786 -0.521 23.116 1.00 95.50 91 LEU A N 1
ATOM 754 C CA . LEU A 1 91 ? -7.811 -1.074 21.761 1.00 95.50 91 LEU A CA 1
ATOM 755 C C . LEU A 1 91 ? -6.404 -1.368 21.209 1.00 95.50 91 LEU A C 1
ATOM 757 O O . LEU A 1 91 ? -6.190 -2.410 20.584 1.00 95.50 91 LEU A O 1
ATOM 761 N N . ASN A 1 92 ? -5.434 -0.471 21.422 1.00 96.31 92 ASN A N 1
ATOM 762 C CA . ASN A 1 92 ? -4.042 -0.712 21.030 1.00 96.31 92 ASN A CA 1
ATOM 763 C C . ASN A 1 92 ? -3.485 -1.952 21.737 1.00 96.31 92 ASN A C 1
ATOM 765 O O . ASN A 1 92 ? -2.927 -2.827 21.073 1.00 96.31 92 ASN A O 1
ATOM 769 N N . ASN A 1 93 ? -3.697 -2.066 23.050 1.00 96.06 93 ASN A N 1
ATOM 770 C CA . ASN A 1 93 ? -3.284 -3.227 23.836 1.00 96.06 93 ASN A CA 1
ATOM 771 C C . ASN A 1 93 ? -3.942 -4.516 23.328 1.00 96.06 93 ASN A C 1
ATOM 773 O O . ASN A 1 93 ? -3.252 -5.521 23.147 1.00 96.06 93 ASN A O 1
ATOM 777 N N . ALA A 1 94 ? -5.238 -4.478 23.007 1.00 95.75 94 ALA A N 1
ATOM 778 C CA . ALA A 1 94 ? -5.951 -5.616 22.440 1.00 95.75 94 ALA A CA 1
ATOM 779 C C . ALA A 1 94 ? -5.348 -6.057 21.095 1.00 95.75 94 ALA A C 1
ATOM 781 O O . ALA A 1 94 ? -5.107 -7.245 20.886 1.00 95.75 94 ALA A O 1
ATOM 782 N N . PHE A 1 95 ? -5.025 -5.117 20.197 1.00 96.06 95 PHE A N 1
ATOM 783 C CA . PHE A 1 95 ? -4.341 -5.426 18.937 1.00 96.06 95 PHE A CA 1
ATOM 784 C C . PHE A 1 95 ? -2.929 -5.992 19.137 1.00 96.06 95 PHE A C 1
ATOM 786 O O . PHE A 1 95 ? -2.547 -6.929 18.429 1.00 96.06 95 PHE A O 1
ATOM 793 N N . LEU A 1 96 ? -2.154 -5.438 20.075 1.00 95.31 96 LEU A N 1
ATOM 794 C CA . LEU A 1 96 ? -0.796 -5.896 20.389 1.00 95.31 96 LEU A CA 1
ATOM 795 C C . LEU A 1 96 ? -0.784 -7.280 21.050 1.00 95.31 96 LEU A C 1
ATOM 797 O O . LEU A 1 96 ? 0.157 -8.043 20.839 1.00 95.31 96 LEU A O 1
ATOM 801 N N . GLY A 1 97 ? -1.834 -7.620 21.799 1.00 93.50 97 GLY A N 1
ATOM 802 C CA . GLY A 1 97 ? -2.018 -8.933 22.416 1.00 93.50 97 GLY A CA 1
ATOM 803 C C . GLY A 1 97 ? -2.413 -10.046 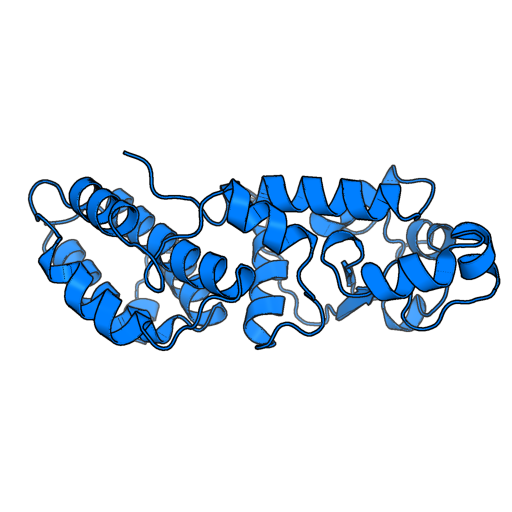21.439 1.00 93.50 97 GLY A C 1
ATOM 804 O O . GLY A 1 97 ? -2.392 -11.217 21.813 1.00 93.50 97 GLY A O 1
ATOM 805 N N . MET A 1 98 ? -2.765 -9.728 20.186 1.00 93.00 98 MET A N 1
ATOM 806 C CA . MET A 1 98 ? -3.154 -10.743 19.203 1.00 93.00 98 MET A CA 1
ATOM 807 C C . MET A 1 98 ? -1.956 -11.561 18.714 1.00 93.00 98 MET A C 1
ATOM 809 O O . MET A 1 98 ? -0.990 -11.023 18.171 1.00 93.00 98 MET A O 1
ATOM 813 N N . ASP A 1 99 ? -2.079 -12.885 18.767 1.00 89.44 99 ASP A N 1
ATOM 814 C CA . ASP A 1 99 ? -1.041 -13.815 18.332 1.00 89.44 99 ASP A CA 1
ATOM 815 C C . ASP A 1 99 ? -1.419 -14.598 17.060 1.00 89.44 99 ASP A C 1
ATOM 817 O O . ASP A 1 99 ? -2.490 -14.425 16.465 1.00 89.44 99 ASP A O 1
ATOM 821 N N . THR A 1 100 ? -0.500 -15.460 16.619 1.00 88.06 100 THR A N 1
ATOM 822 C CA . THR A 1 100 ? -0.738 -16.507 15.613 1.00 88.06 100 THR A CA 1
ATOM 823 C C . THR A 1 100 ? -1.509 -16.026 14.370 1.00 88.06 100 THR A C 1
ATOM 825 O O . THR A 1 100 ? -1.001 -15.228 13.579 1.00 88.06 100 THR A O 1
ATOM 828 N N . ASN A 1 101 ? -2.738 -16.508 14.178 1.00 88.25 101 ASN A N 1
ATOM 829 C CA . ASN A 1 101 ? -3.598 -16.177 13.051 1.00 88.25 101 ASN A CA 1
ATOM 830 C C . ASN A 1 101 ? -4.380 -14.876 13.251 1.00 88.25 101 ASN A C 1
ATOM 832 O O . ASN A 1 101 ? -4.888 -14.353 12.263 1.00 88.25 101 ASN A O 1
ATOM 836 N N . LYS A 1 102 ? -4.473 -14.316 14.462 1.00 94.50 102 LYS A N 1
ATOM 837 C CA . LYS A 1 102 ? -5.093 -13.002 14.726 1.00 94.50 102 LYS A CA 1
ATOM 838 C C . LYS A 1 102 ? -4.077 -11.858 14.724 1.00 94.50 102 LYS A C 1
ATOM 840 O O . LYS A 1 102 ? -4.492 -10.710 14.621 1.00 94.50 102 LYS A O 1
ATOM 845 N N . ARG A 1 103 ? -2.775 -12.161 14.745 1.00 95.44 103 ARG A N 1
ATOM 846 C CA . ARG A 1 103 ? -1.690 -11.179 14.878 1.00 95.44 103 ARG A CA 1
ATOM 847 C C . ARG A 1 103 ? -1.834 -9.944 13.992 1.00 95.44 103 ARG A C 1
ATOM 849 O O . ARG A 1 103 ? -2.204 -10.044 12.813 1.00 95.44 103 ARG A O 1
ATOM 856 N N . TYR A 1 104 ? -1.446 -8.806 14.556 1.00 97.25 104 TYR A N 1
ATOM 857 C CA . TYR A 1 104 ? -1.188 -7.569 13.831 1.00 97.25 104 TYR A CA 1
ATOM 858 C C . TYR A 1 104 ? 0.231 -7.639 13.241 1.00 97.25 104 TYR A C 1
ATOM 860 O O . TYR A 1 104 ? 1.194 -7.774 13.996 1.00 97.25 104 TYR A O 1
ATOM 868 N N . PRO A 1 105 ? 0.430 -7.610 11.910 1.00 97.62 105 PRO A N 1
ATOM 869 C CA . PRO A 1 105 ? 1.781 -7.705 11.363 1.00 97.62 105 PRO A CA 1
ATOM 870 C C . PRO A 1 105 ? 2.643 -6.503 11.762 1.00 97.62 105 PRO A C 1
ATOM 872 O O . PRO A 1 105 ? 2.247 -5.359 11.535 1.00 97.62 105 PRO A O 1
ATOM 875 N N . THR A 1 106 ? 3.825 -6.771 12.319 1.00 97.56 106 THR A N 1
ATOM 876 C CA . THR A 1 106 ? 4.817 -5.748 12.687 1.00 97.56 106 THR A CA 1
ATOM 877 C C . THR A 1 106 ? 5.350 -5.014 11.461 1.00 97.56 106 THR A C 1
ATOM 879 O O . THR A 1 106 ? 5.236 -5.506 10.337 1.00 97.56 106 THR A O 1
ATOM 882 N N . ASP A 1 107 ? 5.978 -3.856 11.671 1.00 98.25 107 ASP A N 1
ATOM 883 C CA . ASP A 1 107 ? 6.609 -3.080 10.595 1.00 98.25 107 ASP A CA 1
ATOM 884 C C . ASP A 1 107 ? 7.621 -3.903 9.809 1.00 98.25 107 ASP A C 1
ATOM 886 O O . ASP A 1 107 ? 7.580 -3.910 8.584 1.00 98.25 107 ASP A O 1
ATOM 890 N N . THR A 1 108 ? 8.481 -4.655 10.497 1.00 97.94 108 THR A N 1
ATOM 891 C CA . THR A 1 108 ? 9.480 -5.517 9.858 1.00 97.94 108 THR A CA 1
ATOM 892 C C . THR A 1 108 ? 8.826 -6.572 8.969 1.00 97.94 108 THR A C 1
ATOM 894 O O . THR A 1 108 ? 9.185 -6.702 7.802 1.00 97.94 108 THR A O 1
ATOM 897 N N . ALA A 1 109 ? 7.830 -7.297 9.492 1.00 97.88 109 ALA A N 1
ATOM 898 C CA . ALA A 1 109 ? 7.146 -8.340 8.730 1.00 97.88 109 ALA A CA 1
ATOM 899 C C . ALA A 1 109 ? 6.364 -7.763 7.540 1.00 97.88 109 ALA A C 1
ATOM 901 O O . ALA A 1 109 ? 6.341 -8.360 6.465 1.00 97.88 109 ALA A O 1
ATOM 902 N N . PHE A 1 110 ? 5.735 -6.601 7.729 1.00 98.50 110 PHE A N 1
ATOM 903 C CA . PHE A 1 110 ? 4.991 -5.921 6.680 1.00 98.50 110 PHE A CA 1
ATOM 904 C C . PHE A 1 110 ? 5.905 -5.384 5.578 1.00 98.50 110 PHE A C 1
ATOM 906 O O . PHE A 1 110 ? 5.621 -5.639 4.412 1.00 98.50 110 PHE A O 1
ATOM 913 N N . LYS A 1 111 ? 7.010 -4.706 5.917 1.00 98.44 111 LYS A N 1
ATOM 914 C CA . LYS A 1 111 ? 7.988 -4.197 4.939 1.00 98.44 111 LYS A CA 1
ATOM 915 C C . LYS A 1 111 ? 8.545 -5.317 4.067 1.00 98.44 111 LYS A C 1
ATOM 917 O O . LYS A 1 111 ? 8.516 -5.204 2.845 1.00 98.44 111 LYS A O 1
ATOM 922 N N . GLU A 1 112 ? 8.983 -6.409 4.690 1.00 98.25 112 GLU A N 1
ATOM 923 C CA . GLU A 1 112 ? 9.541 -7.562 3.980 1.00 98.25 112 GLU A CA 1
ATOM 924 C C . GLU A 1 112 ? 8.525 -8.158 2.992 1.00 98.25 112 GLU A C 1
ATOM 926 O O . GLU A 1 112 ? 8.807 -8.341 1.805 1.00 98.25 112 GLU A O 1
ATOM 931 N N . ALA A 1 113 ? 7.291 -8.385 3.454 1.00 98.19 113 ALA A N 1
ATOM 932 C CA . ALA A 1 113 ? 6.220 -8.887 2.601 1.00 98.19 113 ALA A CA 1
ATOM 933 C C . ALA A 1 113 ? 5.869 -7.903 1.470 1.00 98.19 113 ALA A C 1
ATOM 935 O O . ALA A 1 113 ? 5.679 -8.315 0.325 1.00 98.19 113 ALA A O 1
ATOM 936 N N . PHE A 1 114 ? 5.833 -6.603 1.763 1.00 98.44 114 PHE A N 1
ATOM 937 C CA . PHE A 1 114 ? 5.497 -5.543 0.815 1.00 98.44 114 PHE A CA 1
ATOM 938 C C . PHE A 1 114 ? 6.502 -5.433 -0.342 1.00 98.44 114 PHE A C 1
ATOM 940 O O . PHE A 1 114 ? 6.112 -5.235 -1.493 1.00 98.44 114 PHE A O 1
ATOM 947 N N . ILE A 1 115 ? 7.798 -5.602 -0.067 1.00 98.38 115 ILE A N 1
ATOM 948 C CA . ILE A 1 115 ? 8.855 -5.560 -1.093 1.00 98.38 115 ILE A CA 1
ATOM 949 C C . ILE A 1 115 ? 8.743 -6.756 -2.052 1.00 98.38 115 ILE A C 1
ATOM 951 O O . ILE A 1 115 ? 9.097 -6.659 -3.233 1.00 98.38 115 ILE A O 1
ATOM 955 N N . HIS A 1 116 ? 8.270 -7.903 -1.562 1.00 96.88 116 HIS A N 1
ATOM 956 C CA . HIS A 1 116 ? 8.314 -9.171 -2.291 1.00 96.88 116 HIS A CA 1
ATOM 957 C C . HIS A 1 116 ? 6.980 -9.654 -2.859 1.00 96.88 116 HIS A C 1
ATOM 959 O O . HIS A 1 116 ? 6.990 -10.544 -3.716 1.00 96.88 116 HIS A O 1
ATOM 965 N N . MET A 1 117 ? 5.859 -9.075 -2.432 1.00 95.69 117 MET A N 1
ATOM 966 C CA . MET A 1 117 ? 4.535 -9.451 -2.919 1.00 95.69 117 MET A CA 1
ATOM 967 C C . MET A 1 117 ? 4.362 -9.195 -4.421 1.00 95.69 117 MET A C 1
ATOM 969 O O . MET A 1 117 ? 4.862 -8.217 -4.983 1.00 95.69 117 MET A O 1
ATOM 973 N N . ASP A 1 118 ? 3.598 -10.078 -5.063 1.00 95.94 118 ASP A N 1
ATOM 974 C CA . ASP A 1 118 ? 3.095 -9.867 -6.416 1.00 95.94 118 ASP A CA 1
ATOM 975 C C . ASP A 1 118 ? 1.947 -8.849 -6.355 1.00 95.94 118 ASP A C 1
ATOM 977 O O . ASP A 1 118 ? 0.818 -9.162 -5.971 1.00 95.94 118 ASP A O 1
ATOM 981 N N . VAL A 1 119 ? 2.270 -7.597 -6.671 1.00 96.44 119 VAL A N 1
ATOM 982 C CA . VAL A 1 119 ? 1.313 -6.487 -6.655 1.00 96.44 119 VAL A CA 1
ATOM 983 C C . VAL A 1 119 ? 0.393 -6.553 -7.861 1.00 96.44 119 VAL A C 1
ATOM 985 O O . VAL A 1 119 ? -0.795 -6.265 -7.746 1.00 96.44 119 VAL A O 1
ATOM 988 N N . TYR A 1 120 ? 0.918 -6.923 -9.028 1.00 94.12 120 TYR A N 1
ATOM 989 C CA . TYR A 1 120 ? 0.129 -6.921 -10.256 1.00 94.12 120 TYR A CA 1
ATOM 990 C C . TYR A 1 120 ? -1.023 -7.934 -10.191 1.00 94.12 120 TYR A C 1
ATOM 992 O O . TYR A 1 120 ? -2.159 -7.589 -10.535 1.00 94.12 120 TYR A O 1
ATOM 1000 N N . ASN A 1 121 ? -0.730 -9.130 -9.673 1.00 92.31 121 ASN A N 1
ATOM 1001 C CA . ASN A 1 121 ? -1.657 -10.246 -9.500 1.00 92.31 121 ASN A CA 1
ATOM 1002 C C . ASN A 1 121 ? -2.195 -10.341 -8.066 1.00 92.31 121 ASN A C 1
ATOM 1004 O O . ASN A 1 121 ? -2.515 -11.433 -7.586 1.00 92.31 121 ASN A O 1
ATOM 1008 N N . PHE A 1 122 ? -2.284 -9.213 -7.354 1.00 87.75 122 PHE A N 1
ATOM 1009 C CA . PHE A 1 122 ? -2.846 -9.194 -6.008 1.00 87.75 122 PHE A CA 1
ATOM 1010 C C . PHE A 1 122 ? -4.225 -9.870 -6.002 1.00 87.75 122 PHE A C 1
ATOM 1012 O O . PHE A 1 122 ? -5.056 -9.584 -6.865 1.00 87.75 122 PHE A O 1
ATOM 1019 N N . LYS A 1 123 ? -4.487 -10.753 -5.021 1.00 79.62 123 LYS A N 1
ATOM 1020 C CA . LYS A 1 123 ? -5.666 -11.653 -5.008 1.00 79.62 123 LYS A CA 1
ATOM 1021 C C . LYS A 1 123 ? -6.994 -10.960 -5.327 1.00 79.62 123 LYS A C 1
ATOM 1023 O O . LYS A 1 123 ? -7.878 -11.572 -5.914 1.00 79.62 123 LYS A O 1
ATOM 1028 N N . LYS A 1 124 ? -7.141 -9.705 -4.901 1.00 83.06 124 LYS A N 1
ATOM 1029 C CA . LYS A 1 124 ? -8.272 -8.847 -5.247 1.00 83.06 124 LYS A CA 1
ATOM 1030 C C . LYS A 1 124 ? -7.765 -7.607 -5.967 1.00 83.06 124 LYS A C 1
ATOM 1032 O O . LYS A 1 124 ? -6.941 -6.879 -5.413 1.00 83.06 124 LYS A O 1
ATOM 1037 N N . ARG A 1 125 ? -8.322 -7.340 -7.150 1.00 83.38 125 ARG A N 1
ATOM 1038 C CA . ARG A 1 125 ? -7.993 -6.166 -7.969 1.00 83.38 125 ARG A CA 1
ATOM 1039 C C . ARG A 1 125 ? -8.153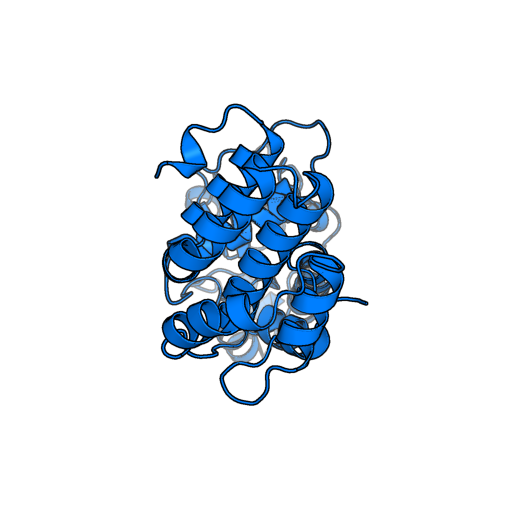 -4.855 -7.193 1.00 83.38 125 ARG A C 1
ATOM 1041 O O . ARG A 1 125 ? -7.225 -4.056 -7.182 1.00 83.38 125 ARG A O 1
ATOM 1048 N N . ASN A 1 126 ? -9.258 -4.698 -6.466 1.00 86.06 126 ASN A N 1
ATOM 1049 C CA . ASN A 1 126 ? -9.543 -3.484 -5.696 1.00 86.06 126 ASN A CA 1
ATOM 1050 C C . ASN A 1 126 ? -8.459 -3.175 -4.654 1.00 86.06 126 ASN A C 1
ATOM 1052 O O . ASN A 1 126 ? -8.100 -2.024 -4.470 1.00 86.06 126 ASN A O 1
ATOM 1056 N N . ARG A 1 127 ? -7.827 -4.192 -4.051 1.00 90.81 127 ARG A N 1
ATOM 1057 C CA . ARG A 1 127 ? -6.742 -3.979 -3.075 1.00 90.81 127 ARG A CA 1
ATOM 1058 C C . ARG A 1 127 ? -5.438 -3.500 -3.703 1.00 90.81 127 ARG A C 1
ATOM 1060 O O . ARG A 1 127 ? -4.678 -2.785 -3.056 1.00 90.81 127 ARG A O 1
ATOM 1067 N N . ARG A 1 128 ? -5.161 -3.911 -4.942 1.00 93.06 128 ARG A N 1
ATOM 1068 C CA . ARG A 1 128 ? -4.027 -3.392 -5.715 1.00 93.06 128 ARG A CA 1
ATOM 1069 C C . ARG A 1 128 ? -4.270 -1.937 -6.094 1.00 93.06 128 ARG A C 1
ATOM 1071 O O . ARG A 1 128 ? -3.366 -1.121 -5.951 1.00 93.06 128 ARG A O 1
ATOM 1078 N N . ASP A 1 129 ? -5.474 -1.638 -6.567 1.00 91.31 129 ASP A N 1
ATOM 1079 C CA . ASP A 1 129 ? -5.839 -0.291 -6.993 1.00 91.31 129 ASP A CA 1
ATOM 1080 C C . ASP A 1 129 ? -5.836 0.654 -5.765 1.00 91.31 129 ASP A C 1
ATOM 1082 O O . ASP A 1 129 ? -5.130 1.661 -5.794 1.00 91.31 129 ASP A O 1
ATOM 1086 N N . TYR A 1 130 ? -6.408 0.224 -4.630 1.00 94.12 130 TYR A N 1
ATOM 1087 C CA . TYR A 1 130 ? -6.292 0.873 -3.315 1.00 94.12 130 TYR A CA 1
ATOM 1088 C C . TYR A 1 130 ? -4.840 1.129 -2.894 1.00 94.12 130 TYR A C 1
ATOM 1090 O O . TYR A 1 130 ? -4.492 2.241 -2.507 1.00 94.12 130 TYR A O 1
ATOM 1098 N N . LEU A 1 131 ? -3.962 0.121 -2.979 1.00 96.06 131 LEU A N 1
ATOM 1099 C CA . LEU A 1 131 ? -2.544 0.261 -2.631 1.00 96.06 131 LEU A CA 1
ATOM 1100 C C . LEU A 1 131 ? -1.884 1.392 -3.430 1.00 96.06 131 LEU A C 1
ATOM 1102 O O . LEU A 1 131 ? -1.228 2.264 -2.855 1.00 96.06 131 LEU A O 1
ATOM 1106 N N . LEU A 1 132 ? -2.042 1.373 -4.754 1.00 94.94 132 LEU A N 1
ATOM 1107 C CA . LEU A 1 132 ? -1.424 2.373 -5.619 1.00 94.94 132 LEU A CA 1
ATOM 1108 C C . LEU A 1 132 ? -2.046 3.754 -5.393 1.00 94.94 132 LEU A C 1
ATOM 1110 O O . LEU A 1 132 ? -1.310 4.741 -5.323 1.00 94.94 132 LEU A O 1
ATOM 1114 N N . HIS A 1 133 ? -3.365 3.815 -5.187 1.00 93.00 133 HIS A N 1
ATOM 1115 C CA . HIS A 1 133 ? -4.064 5.058 -4.894 1.00 93.00 133 HIS A CA 1
ATOM 1116 C C . HIS A 1 133 ? -3.593 5.681 -3.580 1.00 93.00 133 HIS A C 1
ATOM 1118 O O . HIS A 1 133 ? -3.275 6.874 -3.521 1.00 93.00 133 HIS A O 1
ATOM 1124 N N . LYS A 1 134 ? -3.426 4.857 -2.544 1.00 94.38 134 LYS A N 1
ATOM 1125 C CA . LYS A 1 134 ? -2.947 5.296 -1.239 1.00 94.38 134 LYS A CA 1
ATOM 1126 C C . LYS A 1 134 ? -1.507 5.796 -1.279 1.00 94.38 134 LYS A C 1
ATOM 1128 O O . LYS A 1 134 ? -1.226 6.858 -0.729 1.00 94.38 134 LYS A O 1
ATOM 1133 N N . LEU A 1 135 ? -0.603 5.068 -1.938 1.00 95.62 135 LEU A N 1
ATOM 1134 C CA . LEU A 1 135 ? 0.803 5.473 -2.059 1.00 95.62 135 LEU A CA 1
ATOM 1135 C C . LEU A 1 135 ? 0.967 6.795 -2.808 1.00 95.62 135 LEU A C 1
ATOM 1137 O O . LEU A 1 135 ? 1.816 7.608 -2.439 1.00 95.62 135 LEU A O 1
ATOM 1141 N N . GLU A 1 136 ? 0.183 7.009 -3.859 1.00 94.81 136 GLU A N 1
ATOM 1142 C CA . GLU A 1 136 ? 0.230 8.253 -4.618 1.00 94.81 136 GLU A CA 1
ATOM 1143 C C . GLU A 1 136 ? -0.264 9.435 -3.784 1.00 94.81 136 GLU A C 1
ATOM 1145 O O . GLU A 1 136 ? 0.399 10.468 -3.692 1.00 94.81 136 GLU A O 1
ATOM 1150 N N . ASN A 1 137 ? -1.430 9.281 -3.158 1.00 92.81 137 ASN A N 1
ATOM 1151 C CA . ASN A 1 137 ? -2.163 10.405 -2.591 1.00 92.81 137 ASN A CA 1
ATOM 1152 C C . ASN A 1 137 ? -1.824 10.711 -1.121 1.00 92.81 137 ASN A C 1
ATOM 1154 O O . ASN A 1 137 ? -2.309 11.708 -0.583 1.00 92.81 137 ASN A O 1
ATOM 1158 N N . CYS A 1 138 ? -1.003 9.904 -0.437 1.00 90.00 138 CYS A N 1
ATOM 1159 C CA . CYS A 1 138 ? -0.762 10.092 1.001 1.00 90.00 138 CYS A CA 1
ATOM 1160 C C . CYS A 1 138 ? 0.109 11.310 1.365 1.00 90.00 138 CYS A C 1
ATOM 1162 O O . CYS A 1 138 ? 0.041 11.768 2.500 1.00 90.00 138 CYS A O 1
ATOM 1164 N N . GLU A 1 139 ? 0.908 11.846 0.437 1.00 86.75 139 GLU A N 1
ATOM 1165 C CA . GLU A 1 139 ? 1.851 12.958 0.689 1.00 86.75 139 GLU A CA 1
ATOM 1166 C C . GLU A 1 139 ? 1.480 14.247 -0.058 1.00 86.75 139 GLU A C 1
ATOM 1168 O O . GLU A 1 139 ? 2.257 15.194 -0.098 1.00 86.75 139 GLU A O 1
ATOM 1173 N N . ARG A 1 140 ? 0.281 14.310 -0.643 1.00 85.31 140 ARG A N 1
ATOM 1174 C CA . ARG A 1 140 ? -0.165 15.454 -1.455 1.00 85.31 140 ARG A CA 1
ATOM 1175 C C . ARG A 1 140 ? -0.525 16.706 -0.652 1.00 85.31 140 ARG A C 1
ATOM 1177 O O . ARG A 1 140 ? -0.611 17.796 -1.206 1.00 85.31 140 ARG A O 1
ATOM 1184 N N . GLY A 1 141 ? -0.724 16.587 0.661 1.00 83.50 141 GLY A N 1
ATOM 1185 C CA . GLY A 1 141 ? -1.047 17.727 1.521 1.00 83.50 141 GLY A CA 1
ATOM 1186 C C . GLY A 1 141 ? -2.310 18.467 1.061 1.00 83.50 141 GLY A C 1
ATOM 1187 O O . GLY A 1 141 ? -3.415 17.948 1.210 1.00 83.50 141 GLY A O 1
ATOM 1188 N N . LYS A 1 142 ? -2.141 19.687 0.529 1.00 82.38 142 LYS A N 1
ATOM 1189 C CA . LYS A 1 142 ? -3.230 20.531 -0.006 1.00 82.38 142 LYS A CA 1
ATOM 1190 C C . LYS A 1 142 ? -3.470 20.356 -1.511 1.00 82.38 142 LYS A C 1
ATOM 1192 O O . LYS A 1 142 ? -4.422 20.938 -2.028 1.00 82.38 142 LYS A O 1
ATOM 1197 N N . GLU A 1 143 ? -2.615 19.617 -2.213 1.00 86.12 143 GLU A N 1
ATOM 1198 C CA . GLU A 1 143 ? -2.799 19.349 -3.637 1.00 86.12 143 GLU A CA 1
ATOM 1199 C C . GLU A 1 143 ? -4.062 18.506 -3.882 1.00 86.12 143 GLU A C 1
ATOM 1201 O O . GLU A 1 143 ? -4.464 17.720 -3.013 1.00 86.12 143 GLU A O 1
ATOM 1206 N N . PRO A 1 144 ? -4.697 18.637 -5.061 1.00 85.56 144 PRO A N 1
ATOM 1207 C CA . PRO A 1 144 ? -5.809 17.780 -5.439 1.00 85.56 144 PRO A CA 1
ATOM 1208 C C . PRO A 1 144 ? -5.427 16.298 -5.397 1.00 85.56 144 PRO A C 1
ATOM 1210 O O . PRO A 1 144 ? -4.327 15.909 -5.789 1.00 85.56 144 PRO A O 1
ATOM 1213 N N . ILE A 1 145 ? -6.368 15.467 -4.951 1.00 87.19 145 ILE A N 1
ATOM 1214 C CA . ILE A 1 145 ? -6.253 14.011 -5.051 1.00 87.19 145 ILE A CA 1
ATOM 1215 C C . ILE A 1 145 ? -6.252 13.636 -6.532 1.00 87.19 145 ILE A C 1
ATOM 1217 O O . ILE A 1 145 ? -7.084 14.128 -7.296 1.00 87.19 145 ILE A O 1
ATOM 1221 N N . ILE A 1 146 ? -5.329 12.762 -6.927 1.00 88.50 146 ILE A N 1
ATOM 1222 C CA . ILE A 1 146 ? -5.339 12.189 -8.268 1.00 88.50 146 ILE A CA 1
ATOM 1223 C C . ILE A 1 146 ? -6.424 11.128 -8.328 1.00 88.50 146 ILE A C 1
ATOM 1225 O O . ILE A 1 146 ? -6.353 10.120 -7.622 1.00 88.50 146 ILE A O 1
ATOM 1229 N N . ASP A 1 147 ? -7.400 11.374 -9.198 1.00 85.50 147 ASP A N 1
ATOM 1230 C CA . ASP A 1 147 ? -8.280 10.337 -9.711 1.00 85.50 147 ASP A CA 1
ATOM 1231 C C . ASP A 1 147 ? -7.514 9.499 -10.740 1.00 85.50 147 ASP A C 1
ATOM 1233 O O . ASP A 1 147 ? -6.869 10.024 -11.653 1.00 85.50 147 ASP A O 1
ATOM 1237 N N . PHE A 1 148 ? -7.588 8.183 -10.579 1.00 85.88 148 PHE A N 1
ATOM 1238 C CA . PHE A 1 148 ? -6.939 7.224 -11.460 1.00 85.88 148 PHE A CA 1
ATOM 1239 C C . PHE A 1 148 ? -7.809 6.768 -12.623 1.00 85.88 148 PHE A C 1
ATOM 1241 O O . PHE A 1 148 ? -7.400 5.876 -13.367 1.00 85.88 148 PHE A O 1
ATOM 1248 N N . SER A 1 149 ? -8.972 7.383 -12.837 1.00 86.00 149 SER A N 1
ATOM 1249 C CA . SER A 1 149 ? -9.749 7.209 -14.062 1.00 86.00 149 SER A CA 1
ATOM 1250 C C . SER A 1 149 ? -8.857 7.328 -15.307 1.00 86.00 149 SER A C 1
ATOM 1252 O O . SER A 1 149 ? -8.237 8.357 -15.566 1.00 86.00 149 SER A O 1
ATOM 1254 N N . GLY A 1 150 ? -8.762 6.237 -16.072 1.00 88.06 150 GLY A N 1
ATOM 1255 C CA . GLY A 1 150 ? -7.938 6.143 -17.283 1.00 88.06 150 GLY A CA 1
ATOM 1256 C C . GLY A 1 150 ? -6.464 5.786 -17.059 1.00 88.06 150 GLY A C 1
ATOM 1257 O O . GLY A 1 150 ? -5.794 5.400 -18.017 1.00 88.06 150 GLY A O 1
ATOM 1258 N N . TYR A 1 151 ? -5.950 5.845 -15.827 1.00 94.06 151 TYR A N 1
ATOM 1259 C CA . TYR A 1 151 ? -4.606 5.358 -15.527 1.00 94.06 151 TYR A CA 1
ATOM 1260 C C . TYR A 1 151 ? -4.552 3.834 -15.590 1.00 94.06 151 TYR A C 1
ATOM 1262 O O . TYR A 1 151 ? -5.476 3.113 -15.214 1.00 94.06 151 TYR A O 1
ATOM 1270 N N . THR A 1 152 ? -3.410 3.338 -16.045 1.00 94.31 152 THR A N 1
ATOM 1271 C CA . THR A 1 152 ? -3.106 1.911 -16.132 1.00 94.31 152 THR A CA 1
ATOM 1272 C C . THR A 1 152 ? -1.777 1.626 -15.452 1.00 94.31 152 THR A C 1
ATOM 1274 O O . THR A 1 152 ? -0.934 2.515 -15.304 1.00 94.31 152 THR A O 1
ATOM 1277 N N . ILE A 1 153 ? -1.600 0.382 -15.006 1.00 95.12 153 ILE A N 1
ATOM 1278 C CA . ILE A 1 153 ? -0.345 -0.057 -14.399 1.00 95.12 153 ILE A CA 1
ATOM 1279 C C . ILE A 1 153 ? 0.691 -0.269 -15.495 1.00 95.12 153 ILE A C 1
ATOM 1281 O O . ILE A 1 153 ? 0.505 -1.102 -16.379 1.00 95.12 153 ILE A O 1
ATOM 1285 N N . GLU A 1 154 ? 1.803 0.442 -15.373 1.00 96.81 154 GLU A N 1
ATOM 1286 C CA . GLU A 1 154 ? 2.977 0.291 -16.214 1.00 96.81 154 GLU A CA 1
ATOM 1287 C C . GLU A 1 154 ? 4.012 -0.614 -15.551 1.00 96.81 154 GLU A C 1
ATOM 1289 O O . GLU A 1 154 ? 4.439 -0.370 -14.418 1.00 96.81 154 GLU A O 1
ATOM 1294 N N . HIS A 1 155 ? 4.472 -1.613 -16.305 1.00 97.56 155 HIS A N 1
ATOM 1295 C CA . HIS A 1 155 ? 5.673 -2.382 -15.997 1.00 97.56 155 HIS A CA 1
ATOM 1296 C C . HIS A 1 155 ? 6.894 -1.661 -16.564 1.00 97.56 155 HIS A C 1
ATOM 1298 O O . HIS A 1 155 ? 7.100 -1.661 -17.780 1.00 97.56 155 HIS A O 1
ATOM 1304 N N . ILE A 1 156 ? 7.730 -1.085 -15.696 1.00 97.44 156 ILE A N 1
ATOM 1305 C CA . ILE A 1 156 ? 8.922 -0.354 -16.144 1.00 97.44 156 ILE A CA 1
ATOM 1306 C C . ILE A 1 156 ? 9.827 -1.283 -16.964 1.00 97.44 156 ILE A C 1
ATOM 1308 O O . ILE A 1 156 ? 10.028 -1.052 -18.160 1.00 97.44 156 ILE A O 1
ATOM 1312 N N . MET A 1 157 ? 10.275 -2.380 -16.344 1.00 98.00 157 MET A N 1
ATOM 1313 C CA . MET A 1 157 ? 10.761 -3.569 -17.042 1.00 98.00 157 MET A CA 1
ATOM 1314 C C . MET A 1 157 ? 9.545 -4.338 -17.582 1.00 98.00 157 MET A C 1
ATOM 1316 O O . MET A 1 157 ? 8.753 -4.822 -16.769 1.00 98.00 157 MET A O 1
ATOM 1320 N N . PRO A 1 158 ? 9.381 -4.460 -18.912 1.00 97.50 158 PRO A N 1
ATOM 1321 C CA . PRO A 1 158 ? 8.159 -4.964 -19.532 1.00 97.50 158 PRO A CA 1
ATOM 1322 C C . PRO A 1 158 ? 7.972 -6.472 -19.334 1.00 97.50 158 PRO A C 1
ATOM 1324 O O . PRO A 1 158 ? 8.921 -7.220 -19.093 1.00 97.50 158 PRO A O 1
ATOM 1327 N N . GLN A 1 159 ? 6.736 -6.946 -19.516 1.00 96.88 159 GLN A N 1
ATOM 1328 C CA . GLN A 1 159 ? 6.428 -8.382 -19.488 1.00 96.88 159 GLN A CA 1
ATOM 1329 C C . GLN A 1 159 ? 7.166 -9.149 -20.593 1.00 96.88 159 GLN A C 1
ATOM 1331 O O . GLN A 1 159 ? 7.668 -10.241 -20.350 1.00 96.88 159 GLN A O 1
ATOM 1336 N N . ASN A 1 160 ? 7.298 -8.543 -21.775 1.00 96.31 160 ASN A N 1
ATOM 1337 C CA . ASN A 1 160 ? 8.040 -9.101 -22.899 1.00 96.31 160 ASN A CA 1
ATOM 1338 C C . ASN A 1 160 ? 9.363 -8.345 -23.071 1.00 96.31 160 ASN A C 1
ATOM 1340 O O . ASN A 1 160 ? 9.383 -7.197 -23.517 1.00 96.31 160 ASN A O 1
ATOM 1344 N N . LEU A 1 161 ? 10.479 -8.983 -22.715 1.00 97.00 161 LEU A N 1
ATOM 1345 C CA . LEU A 1 161 ? 11.798 -8.358 -22.822 1.00 97.00 161 LEU A CA 1
ATOM 1346 C C . LEU A 1 161 ? 12.256 -8.256 -24.280 1.00 97.00 161 LEU A C 1
ATOM 1348 O O . LEU A 1 161 ? 12.357 -9.262 -24.987 1.00 97.00 161 LEU A O 1
ATOM 1352 N N . SER A 1 162 ? 12.602 -7.041 -24.705 1.00 96.38 162 SER A N 1
ATOM 1353 C CA . SER A 1 162 ? 13.355 -6.815 -25.939 1.00 96.38 162 SER A CA 1
ATOM 1354 C C . SER A 1 162 ? 14.820 -7.227 -25.767 1.00 96.38 162 SER A C 1
ATOM 1356 O O . SER A 1 162 ? 15.295 -7.427 -24.649 1.00 96.38 162 SER A O 1
ATOM 1358 N N . GLU A 1 163 ? 15.561 -7.333 -26.869 1.00 97.00 163 GLU A N 1
ATOM 1359 C CA . GLU A 1 1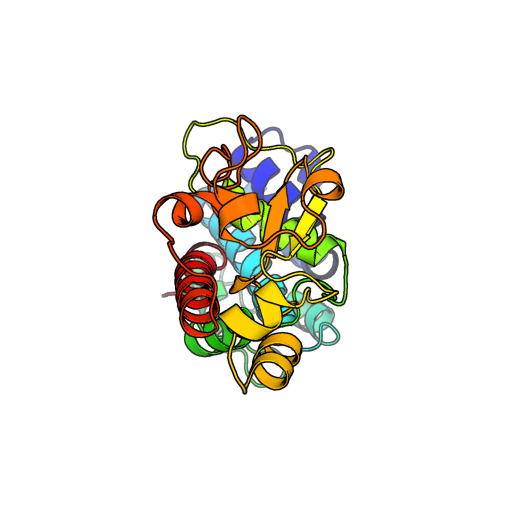63 ? 16.984 -7.681 -26.799 1.00 97.00 163 GLU A CA 1
ATOM 1360 C C . GLU A 1 163 ? 17.801 -6.632 -26.032 1.00 97.00 163 GLU A C 1
ATOM 1362 O O . GLU A 1 163 ? 18.647 -6.986 -25.217 1.00 97.00 163 GLU A O 1
ATOM 1367 N N . ALA A 1 164 ? 17.460 -5.349 -26.190 1.00 96.50 164 ALA A N 1
ATOM 1368 C CA . ALA A 1 164 ? 18.067 -4.267 -25.419 1.00 96.50 164 ALA A CA 1
ATOM 1369 C C . ALA A 1 164 ? 17.849 -4.440 -23.906 1.00 96.50 164 ALA A C 1
ATOM 1371 O O . ALA A 1 164 ? 18.778 -4.264 -23.129 1.00 96.50 164 ALA A O 1
ATOM 1372 N N . TRP A 1 165 ? 16.652 -4.858 -23.481 1.00 97.31 165 TRP A N 1
ATOM 1373 C CA . TRP A 1 165 ? 16.391 -5.139 -22.068 1.00 97.31 165 TRP A CA 1
ATOM 1374 C C . TRP A 1 165 ? 17.205 -6.322 -21.538 1.00 97.31 165 TRP A C 1
ATOM 1376 O O . TRP A 1 165 ? 17.693 -6.264 -20.414 1.00 97.31 165 TRP A O 1
ATOM 1386 N N . LYS A 1 166 ? 17.363 -7.396 -22.321 1.00 97.50 166 LYS A N 1
ATOM 1387 C CA . LYS A 1 166 ? 18.196 -8.536 -21.905 1.00 97.50 166 LYS A CA 1
ATOM 1388 C C . LYS A 1 166 ? 19.656 -8.117 -21.734 1.00 97.50 166 LYS A C 1
ATOM 1390 O O . LYS A 1 166 ? 20.284 -8.531 -20.770 1.00 97.50 166 LYS A O 1
ATOM 1395 N N . GLN A 1 167 ? 20.163 -7.267 -22.628 1.00 95.56 167 GLN A N 1
ATOM 1396 C CA . GLN A 1 167 ? 21.512 -6.706 -22.530 1.00 95.56 167 GLN A CA 1
ATOM 1397 C C . GLN A 1 167 ? 21.667 -5.803 -21.298 1.00 95.56 167 GLN A C 1
ATOM 1399 O O . GLN A 1 167 ? 22.622 -5.973 -20.548 1.00 95.56 167 GLN A O 1
ATOM 1404 N N . GLU A 1 168 ? 20.716 -4.895 -21.046 1.00 94.31 168 GLU A N 1
ATOM 1405 C CA . GLU A 1 168 ? 20.737 -3.995 -19.879 1.00 94.31 168 GLU A CA 1
ATOM 1406 C C . GLU A 1 168 ? 20.660 -4.753 -18.539 1.00 94.31 168 GLU A C 1
ATOM 1408 O O . GLU A 1 168 ? 21.276 -4.341 -17.559 1.00 94.31 168 GLU A O 1
ATOM 1413 N N . LEU A 1 169 ? 19.920 -5.866 -18.488 1.00 96.62 169 LEU A N 1
ATOM 1414 C CA . LEU A 1 169 ? 19.784 -6.702 -17.289 1.00 96.62 169 LEU A CA 1
ATOM 1415 C C . LEU A 1 169 ? 20.941 -7.701 -17.098 1.00 96.62 169 LEU A C 1
ATOM 1417 O O . LEU A 1 169 ? 21.063 -8.278 -16.016 1.00 96.62 169 LEU A O 1
ATOM 1421 N N . GLY A 1 170 ? 21.773 -7.914 -18.121 1.00 95.88 170 GLY A N 1
ATOM 1422 C CA . GLY A 1 170 ? 22.907 -8.838 -18.092 1.00 95.88 170 GLY A CA 1
ATOM 1423 C C . GLY A 1 170 ? 22.518 -10.322 -18.107 1.00 95.88 170 GLY A C 1
ATOM 1424 O O . GLY A 1 170 ? 21.377 -10.694 -18.381 1.00 95.88 170 GLY A O 1
ATOM 1425 N N . GLU A 1 171 ? 23.479 -11.199 -17.804 1.00 95.69 171 GLU A N 1
ATOM 1426 C CA . GLU A 1 171 ? 23.322 -12.666 -17.881 1.00 95.69 171 GLU A CA 1
ATOM 1427 C C . GLU A 1 171 ? 22.160 -13.200 -17.023 1.00 95.69 171 GLU A C 1
ATOM 1429 O O . GLU A 1 171 ? 21.470 -14.154 -17.390 1.00 95.69 171 GLU A O 1
ATOM 1434 N N . ASP A 1 172 ? 21.880 -12.513 -15.918 1.00 96.81 172 ASP A N 1
ATOM 1435 C CA . ASP A 1 172 ? 20.854 -12.857 -14.938 1.00 96.81 172 ASP A CA 1
ATOM 1436 C C . ASP A 1 172 ? 19.435 -12.392 -15.317 1.00 96.81 172 ASP A C 1
ATOM 1438 O O . ASP A 1 172 ? 18.496 -12.559 -14.525 1.00 96.81 172 ASP A O 1
ATOM 1442 N N . PHE A 1 173 ? 19.230 -11.846 -16.524 1.00 97.94 173 PHE A N 1
ATOM 1443 C CA . PHE A 1 173 ? 17.963 -11.225 -16.929 1.00 97.94 173 PHE A CA 1
ATOM 1444 C C . PHE A 1 173 ? 16.734 -12.105 -16.660 1.00 97.94 173 PHE A C 1
ATOM 1446 O O . PHE A 1 173 ? 15.705 -11.601 -16.217 1.00 97.94 173 PHE A O 1
ATOM 1453 N N . ARG A 1 174 ? 16.826 -13.429 -16.864 1.00 98.12 174 ARG A N 1
ATOM 1454 C CA . ARG A 1 174 ? 15.708 -14.366 -16.625 1.00 98.12 174 ARG A CA 1
ATOM 1455 C C . ARG A 1 174 ? 15.332 -14.441 -15.149 1.00 98.12 174 ARG A C 1
ATOM 1457 O O . ARG A 1 174 ? 14.147 -14.469 -14.812 1.00 98.12 174 ARG A O 1
ATOM 1464 N N . ARG A 1 175 ? 16.335 -14.494 -14.266 1.00 98.12 175 ARG A N 1
ATOM 1465 C CA . ARG A 1 175 ? 16.143 -14.550 -12.813 1.00 98.12 175 ARG A CA 1
ATOM 1466 C C . ARG A 1 175 ? 15.546 -13.238 -12.319 1.00 98.12 175 ARG A C 1
ATOM 1468 O O . ARG A 1 175 ? 14.568 -13.274 -11.573 1.00 98.12 175 ARG A O 1
ATOM 1475 N N . ILE A 1 176 ? 16.114 -12.114 -12.757 1.00 98.25 176 ILE A N 1
ATOM 1476 C CA . ILE A 1 176 ? 15.671 -10.766 -12.384 1.00 98.25 176 ILE A CA 1
ATOM 1477 C C . ILE A 1 176 ? 14.233 -10.542 -12.850 1.00 98.25 176 ILE A C 1
ATOM 1479 O O . ILE A 1 176 ? 13.379 -10.178 -12.043 1.00 98.25 176 ILE A O 1
ATOM 1483 N N . HIS A 1 177 ? 13.943 -10.841 -14.119 1.00 98.31 177 HIS A N 1
ATOM 1484 C CA . HIS A 1 177 ? 12.617 -10.676 -14.710 1.00 98.31 177 HIS A CA 1
ATOM 1485 C C . HIS A 1 177 ? 11.560 -11.476 -13.962 1.00 98.31 177 HIS A C 1
ATOM 1487 O O . HIS A 1 177 ? 10.631 -10.893 -13.410 1.00 98.31 177 HIS A O 1
ATOM 1493 N N . ARG A 1 178 ? 11.759 -12.791 -13.816 1.00 97.62 178 ARG A N 1
ATOM 1494 C CA . ARG A 1 178 ? 10.825 -13.659 -13.087 1.00 97.62 178 ARG A CA 1
ATOM 1495 C C . ARG A 1 178 ? 10.598 -13.200 -11.647 1.00 97.62 178 ARG A C 1
ATOM 1497 O O . ARG A 1 178 ? 9.484 -13.300 -11.144 1.00 97.62 178 ARG A O 1
ATOM 1504 N N . ARG A 1 179 ? 11.649 -12.736 -10.963 1.00 97.94 179 ARG A N 1
ATOM 1505 C CA . ARG A 1 179 ? 11.562 -12.330 -9.556 1.00 97.94 179 ARG A CA 1
ATOM 1506 C C . ARG A 1 179 ? 10.858 -10.987 -9.393 1.00 97.94 179 ARG A C 1
ATOM 1508 O O . ARG A 1 179 ? 10.074 -10.852 -8.463 1.00 97.94 179 ARG A O 1
ATOM 1515 N N . TRP A 1 180 ? 11.137 -10.006 -10.247 1.00 98.25 180 TRP A N 1
ATOM 1516 C CA . TRP A 1 180 ? 10.793 -8.606 -9.983 1.00 98.25 180 TRP A CA 1
ATOM 1517 C C . TRP A 1 180 ? 9.714 -8.011 -10.883 1.00 98.25 180 TRP A C 1
ATOM 1519 O O . TRP A 1 180 ? 9.217 -6.932 -10.565 1.00 98.25 180 TRP A O 1
ATOM 1529 N N . LEU A 1 181 ? 9.305 -8.705 -11.951 1.00 98.38 181 LEU A N 1
ATOM 1530 C CA . LEU A 1 181 ? 8.354 -8.193 -12.942 1.00 98.38 181 LEU A CA 1
ATOM 1531 C C . LEU A 1 181 ? 7.091 -7.592 -12.312 1.00 98.38 181 LEU A C 1
ATOM 1533 O O . LEU A 1 181 ? 6.731 -6.463 -12.629 1.00 98.38 181 LEU A O 1
ATOM 1537 N N . HIS A 1 182 ? 6.437 -8.319 -11.408 1.00 98.06 182 HIS A N 1
ATOM 1538 C CA . HIS A 1 182 ? 5.138 -7.931 -10.851 1.00 98.06 182 HIS A CA 1
ATOM 1539 C C . HIS A 1 182 ? 5.204 -7.257 -9.471 1.00 98.06 182 HIS A C 1
ATOM 1541 O O . HIS A 1 182 ? 4.176 -7.069 -8.818 1.00 98.06 182 HIS A O 1
ATOM 1547 N N . ARG A 1 183 ? 6.403 -6.903 -9.000 1.00 98.00 183 ARG A N 1
ATOM 1548 C CA . ARG A 1 183 ? 6.612 -6.343 -7.658 1.00 98.00 183 ARG A CA 1
ATOM 1549 C C . ARG A 1 183 ? 6.538 -4.827 -7.660 1.00 98.00 183 ARG A C 1
ATOM 1551 O O . ARG A 1 183 ? 6.858 -4.191 -8.660 1.00 98.00 183 ARG A O 1
ATOM 1558 N N . ILE A 1 184 ? 6.204 -4.248 -6.507 1.00 97.75 184 ILE A N 1
ATOM 1559 C CA . ILE A 1 184 ? 5.936 -2.811 -6.352 1.00 97.75 184 ILE A CA 1
ATOM 1560 C C . ILE A 1 184 ? 7.062 -1.920 -6.894 1.00 97.75 184 ILE A C 1
ATOM 1562 O O . ILE A 1 184 ? 6.792 -0.888 -7.505 1.00 97.75 184 ILE A O 1
ATOM 1566 N N . GLY A 1 185 ? 8.319 -2.352 -6.743 1.00 97.81 185 GLY A N 1
ATOM 1567 C CA . GLY A 1 185 ? 9.490 -1.646 -7.257 1.00 97.81 185 GLY A CA 1
ATOM 1568 C C . GLY A 1 185 ? 9.457 -1.432 -8.771 1.00 97.81 185 GLY A C 1
ATOM 1569 O O . GLY A 1 185 ? 9.868 -0.366 -9.217 1.00 97.81 185 GLY A O 1
ATOM 1570 N N . ASN A 1 186 ? 8.906 -2.380 -9.539 1.00 98.31 186 ASN A N 1
ATOM 1571 C CA . ASN A 1 186 ? 8.833 -2.356 -11.004 1.00 98.31 186 ASN A CA 1
ATOM 1572 C C . ASN A 1 186 ? 7.517 -1.783 -11.565 1.00 98.31 186 ASN A C 1
ATOM 1574 O O . ASN A 1 186 ? 7.342 -1.737 -12.783 1.00 98.31 186 ASN A O 1
ATOM 1578 N N . LEU A 1 187 ? 6.585 -1.371 -10.702 1.00 97.38 187 LEU A N 1
ATOM 1579 C CA . LEU A 1 187 ? 5.274 -0.877 -11.118 1.00 97.38 187 LEU A CA 1
ATOM 1580 C C . LEU A 1 187 ? 5.127 0.624 -10.870 1.00 97.38 187 LEU A C 1
ATOM 1582 O O . LEU A 1 187 ? 5.564 1.165 -9.847 1.00 97.38 187 LEU A O 1
ATOM 1586 N N . THR A 1 188 ? 4.445 1.279 -11.801 1.00 95.88 188 THR A N 1
ATOM 1587 C CA . THR A 1 188 ? 3.932 2.643 -11.651 1.00 95.88 188 THR A CA 1
ATOM 1588 C C . THR A 1 188 ? 2.578 2.775 -12.346 1.00 95.88 188 THR A C 1
ATOM 1590 O O . THR A 1 188 ? 2.062 1.804 -12.897 1.00 95.88 188 THR A O 1
ATOM 1593 N N . LEU A 1 189 ? 2.003 3.973 -12.323 1.00 95.38 189 LEU A N 1
ATOM 1594 C CA . LEU A 1 189 ? 0.793 4.323 -13.056 1.00 95.38 189 LEU A CA 1
ATOM 1595 C C . LEU A 1 189 ? 1.120 5.283 -14.205 1.00 95.38 189 LEU A C 1
ATOM 1597 O O . LEU A 1 189 ? 1.999 6.136 -14.084 1.00 95.38 189 LEU A O 1
ATOM 1601 N N . THR A 1 190 ? 0.419 5.139 -15.328 1.00 94.75 190 THR A N 1
ATOM 1602 C CA . THR A 1 190 ? 0.538 6.036 -16.487 1.00 94.75 190 THR A CA 1
ATOM 1603 C C . THR A 1 190 ? -0.748 6.062 -17.315 1.00 94.75 190 THR A C 1
ATOM 1605 O O . THR A 1 190 ? -1.526 5.106 -17.316 1.00 94.75 190 THR A O 1
ATOM 1608 N N . LEU A 1 191 ? -0.939 7.146 -18.066 1.00 94.25 191 LEU A N 1
ATOM 1609 C CA . LEU A 1 191 ? -1.963 7.272 -19.109 1.00 94.25 191 LEU A CA 1
ATOM 1610 C C . LEU A 1 191 ? -1.463 6.795 -20.487 1.00 94.25 191 LEU A C 1
ATOM 1612 O O . LEU A 1 191 ? -2.251 6.668 -21.416 1.00 94.25 191 LEU A O 1
ATOM 1616 N N . TYR A 1 192 ? -0.160 6.527 -20.627 1.00 93.94 192 TYR A N 1
ATOM 1617 C CA . TYR A 1 192 ? 0.509 6.295 -21.916 1.00 93.94 192 TYR A CA 1
ATOM 1618 C C . TYR A 1 192 ? 1.047 4.861 -22.079 1.00 93.94 192 TYR A C 1
ATOM 1620 O O . TYR A 1 192 ? 1.973 4.624 -22.851 1.00 93.94 192 TYR A O 1
ATOM 1628 N N . ASN A 1 193 ? 0.487 3.890 -21.351 1.00 91.50 193 ASN A N 1
ATOM 1629 C CA . ASN A 1 193 ? 0.977 2.503 -21.297 1.00 91.50 193 ASN A CA 1
ATOM 1630 C C . ASN A 1 193 ? 1.053 1.844 -22.686 1.00 91.50 193 ASN A C 1
ATOM 1632 O O . ASN A 1 193 ? 2.048 1.196 -23.016 1.00 91.50 193 ASN A O 1
ATOM 1636 N N . SER A 1 194 ? 0.051 2.083 -23.538 1.00 92.00 194 SER A N 1
ATOM 1637 C CA . SER A 1 194 ? 0.016 1.576 -24.917 1.00 92.00 194 SER A CA 1
ATOM 1638 C C . SER A 1 194 ? 1.134 2.134 -25.805 1.00 92.00 194 SER A C 1
ATOM 1640 O O . SER A 1 194 ? 1.549 1.465 -26.747 1.00 92.00 194 SER A O 1
ATOM 1642 N N . GLU A 1 195 ? 1.651 3.329 -25.503 1.00 93.81 195 GLU A N 1
ATOM 1643 C CA . GLU A 1 195 ? 2.743 3.969 -26.249 1.00 93.81 195 GLU A CA 1
ATOM 1644 C C . GLU A 1 195 ? 4.125 3.505 -25.770 1.00 93.81 195 GLU A C 1
ATOM 1646 O O . GLU A 1 195 ? 5.105 3.573 -26.512 1.00 93.81 195 GLU A O 1
ATOM 1651 N N . TYR A 1 196 ? 4.222 3.023 -24.529 1.00 93.81 196 TYR A N 1
ATOM 1652 C CA . TYR A 1 196 ? 5.482 2.594 -23.931 1.00 93.81 196 TYR A CA 1
ATOM 1653 C C . TYR A 1 196 ? 5.905 1.195 -24.377 1.00 93.81 196 TYR A C 1
ATOM 1655 O O . TYR A 1 196 ? 7.079 0.979 -24.685 1.00 93.81 196 TYR A O 1
ATOM 1663 N N . GLY A 1 197 ? 4.976 0.234 -24.379 1.00 91.56 197 GLY A N 1
ATOM 1664 C CA . GLY A 1 197 ? 5.237 -1.159 -24.748 1.00 91.56 197 GLY A CA 1
ATOM 1665 C C . GLY A 1 197 ? 6.548 -1.718 -24.167 1.00 91.56 197 GLY A C 1
ATOM 1666 O O . GLY A 1 197 ? 6.822 -1.630 -22.967 1.00 91.56 197 GLY A O 1
ATOM 1667 N N . ASN A 1 198 ? 7.399 -2.256 -25.047 1.00 93.25 198 ASN A N 1
ATOM 1668 C CA . ASN A 1 198 ? 8.685 -2.865 -24.678 1.00 93.25 198 ASN A CA 1
ATOM 1669 C C . ASN A 1 198 ? 9.888 -1.925 -24.877 1.00 93.25 198 ASN A C 1
ATOM 1671 O O . ASN A 1 198 ? 11.025 -2.391 -25.023 1.00 93.25 198 ASN A O 1
ATOM 1675 N N . LEU A 1 199 ? 9.656 -0.608 -24.927 1.00 95.81 199 LEU A N 1
ATOM 1676 C CA . LEU A 1 199 ? 10.739 0.372 -24.980 1.00 95.81 199 LEU A CA 1
ATOM 1677 C C . LEU A 1 199 ? 11.664 0.219 -23.760 1.00 95.81 199 LEU A C 1
ATOM 1679 O O . LEU A 1 199 ? 11.247 -0.233 -22.692 1.00 95.81 199 LEU A O 1
ATOM 1683 N N . THR A 1 200 ? 12.939 0.577 -23.921 1.00 96.56 200 THR A N 1
ATOM 1684 C CA . THR A 1 200 ? 13.894 0.586 -22.803 1.00 96.56 200 THR A CA 1
ATOM 1685 C C . THR A 1 200 ? 13.488 1.628 -21.770 1.00 96.56 200 THR A C 1
ATOM 1687 O O . THR A 1 200 ? 12.794 2.598 -22.097 1.00 96.56 200 THR A O 1
ATOM 1690 N N . PHE A 1 201 ? 13.944 1.466 -20.527 1.00 97.19 201 PHE A N 1
ATOM 1691 C CA . PHE A 1 201 ? 13.630 2.423 -19.470 1.00 97.19 201 PHE A CA 1
ATOM 1692 C C . PHE A 1 201 ? 14.001 3.855 -19.864 1.00 97.19 201 PHE A C 1
ATOM 1694 O O . PHE A 1 201 ? 13.170 4.747 -19.739 1.00 97.19 201 PHE A O 1
ATOM 1701 N N . LYS A 1 202 ? 15.194 4.069 -20.436 1.00 96.69 202 LYS A N 1
ATOM 1702 C CA . LYS A 1 202 ? 15.642 5.394 -20.889 1.00 96.69 202 LYS A CA 1
ATOM 1703 C C . LYS A 1 202 ? 14.666 6.029 -21.885 1.00 96.69 202 LYS A C 1
ATOM 1705 O O . LYS A 1 202 ? 14.310 7.193 -21.743 1.00 96.69 202 LYS A O 1
ATOM 1710 N N . LYS A 1 203 ? 14.162 5.251 -22.851 1.00 96.38 203 LYS A N 1
ATOM 1711 C CA . LYS A 1 203 ? 13.155 5.726 -23.814 1.00 96.38 203 LYS A CA 1
ATOM 1712 C C . LYS A 1 203 ? 11.818 6.039 -23.138 1.00 96.38 203 LYS A C 1
ATOM 1714 O O . LYS A 1 203 ? 11.236 7.078 -23.428 1.00 96.38 203 LYS A O 1
ATOM 1719 N N . LYS A 1 204 ? 11.349 5.184 -22.219 1.00 96.44 204 LYS A N 1
ATOM 1720 C CA . LYS A 1 204 ? 10.130 5.435 -21.424 1.00 96.44 204 LYS A CA 1
ATOM 1721 C C . LYS A 1 204 ? 10.255 6.687 -20.557 1.00 96.44 204 LYS A C 1
ATOM 1723 O O . LYS A 1 204 ? 9.314 7.464 -20.443 1.00 96.44 204 LYS A O 1
ATOM 1728 N N . ARG A 1 205 ? 11.426 6.894 -19.960 1.00 96.69 205 ARG A N 1
ATOM 1729 C CA . ARG A 1 205 ? 11.746 8.021 -19.085 1.00 96.69 205 ARG A CA 1
ATOM 1730 C C . ARG A 1 205 ? 11.810 9.341 -19.843 1.00 96.69 205 ARG A C 1
ATOM 1732 O O . ARG A 1 205 ? 11.202 10.303 -19.382 1.00 96.69 205 ARG A O 1
ATOM 1739 N N . ASP A 1 206 ? 12.486 9.367 -20.987 1.00 96.38 206 ASP A N 1
ATOM 1740 C CA . ASP A 1 206 ? 12.851 10.603 -21.696 1.00 96.38 206 ASP A CA 1
ATOM 1741 C C . ASP A 1 206 ? 11.864 10.991 -22.815 1.00 96.38 206 ASP A C 1
ATOM 1743 O O . ASP A 1 206 ? 12.118 11.918 -23.584 1.00 96.38 206 ASP A O 1
ATOM 1747 N N . MET A 1 207 ? 10.734 10.287 -22.938 1.00 95.00 207 MET A N 1
ATOM 1748 C CA . MET A 1 207 ? 9.746 10.561 -23.983 1.00 95.00 207 MET A CA 1
ATOM 1749 C C . MET A 1 207 ? 9.202 12.004 -23.900 1.00 95.00 207 MET A C 1
ATOM 1751 O O . MET A 1 207 ? 8.735 12.429 -22.838 1.00 95.00 207 MET A O 1
ATOM 1755 N N . PRO A 1 208 ? 9.185 12.775 -25.005 1.00 92.44 208 PRO A N 1
ATOM 1756 C CA . PRO A 1 208 ? 8.678 14.144 -24.987 1.00 92.44 208 PRO A CA 1
ATOM 1757 C C . PRO A 1 208 ? 7.213 14.209 -24.546 1.00 92.44 208 PRO A C 1
ATOM 1759 O O . PRO A 1 208 ? 6.360 13.532 -25.115 1.00 92.44 208 PRO A O 1
ATOM 1762 N N . LYS A 1 209 ? 6.912 15.043 -23.540 1.00 86.94 209 LYS A N 1
ATOM 1763 C CA . LYS A 1 209 ? 5.565 15.288 -22.966 1.00 86.94 209 LYS A CA 1
ATOM 1764 C C . LYS A 1 209 ? 4.872 14.086 -22.303 1.00 86.94 209 LYS A C 1
ATOM 1766 O O . LYS A 1 209 ? 3.874 14.285 -21.620 1.00 86.94 209 LYS A O 1
ATOM 1771 N N . LYS A 1 210 ? 5.378 12.869 -22.500 1.00 92.81 210 LYS A N 1
ATOM 1772 C CA . LYS A 1 210 ? 4.771 11.614 -22.032 1.00 92.81 210 LYS A CA 1
ATOM 1773 C C . LYS A 1 210 ? 5.744 10.741 -21.252 1.00 92.81 210 LYS A C 1
ATOM 1775 O O . LYS A 1 210 ? 5.393 9.623 -20.906 1.00 92.81 210 LYS A O 1
ATOM 1780 N N . GLY A 1 211 ? 6.973 11.194 -21.033 1.00 93.69 211 GLY A N 1
ATOM 1781 C CA . GLY A 1 211 ? 8.008 10.423 -20.367 1.00 93.69 211 GLY A CA 1
ATOM 1782 C C . GLY A 1 211 ? 7.751 10.260 -18.873 1.00 93.69 211 GLY A C 1
ATOM 1783 O O . GLY A 1 211 ? 7.174 11.128 -18.223 1.00 93.69 211 GLY A O 1
ATOM 1784 N N . LEU A 1 212 ? 8.227 9.154 -18.305 1.00 95.00 212 LEU A N 1
ATOM 1785 C CA . LEU A 1 212 ? 8.103 8.892 -16.869 1.00 95.00 212 LEU A CA 1
ATOM 1786 C C . LEU A 1 212 ? 8.797 9.958 -16.004 1.00 95.00 212 LEU A C 1
ATOM 1788 O O . LEU A 1 212 ? 8.379 10.180 -14.872 1.00 95.00 212 LEU A O 1
ATOM 1792 N N . SER A 1 213 ? 9.831 10.625 -16.532 1.00 94.38 213 SER A N 1
ATOM 1793 C CA . SER A 1 213 ? 10.539 11.716 -15.843 1.00 94.38 213 SER A CA 1
ATOM 1794 C C . SER A 1 213 ? 9.700 12.978 -15.648 1.00 94.38 213 SER A C 1
ATOM 1796 O O . SER A 1 213 ? 9.950 13.725 -14.707 1.00 94.38 213 SER A O 1
ATOM 1798 N N . SER A 1 214 ? 8.715 13.219 -16.516 1.00 92.00 214 SER A N 1
ATOM 1799 C CA . SER A 1 214 ? 7.831 14.387 -16.465 1.00 92.00 214 SER A CA 1
ATOM 1800 C C . SER A 1 214 ? 6.432 14.051 -15.947 1.00 92.00 214 SER A C 1
ATOM 1802 O O . SER A 1 214 ? 5.530 14.886 -16.010 1.00 92.00 214 SER A O 1
ATOM 1804 N N . SER A 1 215 ? 6.242 12.834 -15.429 1.00 91.94 215 SER A N 1
ATOM 1805 C CA . SER A 1 215 ? 4.979 12.403 -14.837 1.00 91.94 215 SER A CA 1
ATOM 1806 C C . SER A 1 215 ? 4.634 13.256 -13.607 1.00 91.94 215 SER A C 1
ATOM 1808 O O . SER A 1 215 ? 5.490 13.441 -12.741 1.00 91.94 215 SER A O 1
ATOM 1810 N N . PRO A 1 216 ? 3.381 13.732 -13.470 1.00 90.31 216 PRO A N 1
ATOM 1811 C CA . PRO A 1 216 ? 2.940 14.491 -12.297 1.00 90.31 216 PRO A CA 1
ATOM 1812 C C . PRO A 1 216 ? 2.706 13.604 -11.060 1.00 90.31 216 PRO A C 1
ATOM 1814 O O . PRO A 1 216 ? 2.310 14.098 -10.001 1.00 90.31 216 PRO A O 1
ATOM 1817 N N . LEU A 1 217 ? 2.890 12.287 -11.194 1.00 93.25 217 LEU A N 1
ATOM 1818 C CA . LEU A 1 217 ? 2.643 11.334 -10.124 1.00 93.25 217 LEU A CA 1
ATOM 1819 C C . LEU A 1 217 ? 3.822 11.248 -9.154 1.00 93.25 217 LEU A C 1
ATOM 1821 O O . LEU A 1 217 ? 4.970 11.050 -9.560 1.00 93.25 217 LEU A O 1
ATOM 1825 N N . HIS A 1 218 ? 3.527 11.271 -7.859 1.00 92.75 218 HIS A N 1
ATOM 1826 C CA . HIS A 1 218 ? 4.487 11.061 -6.778 1.00 92.75 218 HIS A CA 1
ATOM 1827 C C . HIS A 1 218 ? 5.146 9.681 -6.878 1.00 92.75 218 HIS A C 1
ATOM 1829 O O . HIS A 1 218 ? 6.355 9.555 -6.684 1.00 92.75 218 HIS A O 1
ATOM 1835 N N . LEU A 1 219 ? 4.396 8.652 -7.290 1.00 93.00 219 LEU A N 1
ATOM 1836 C CA . LEU A 1 219 ? 4.915 7.309 -7.576 1.00 93.00 219 LEU A CA 1
ATOM 1837 C C . LEU A 1 219 ? 6.009 7.283 -8.656 1.00 93.00 219 LEU A C 1
ATOM 1839 O O . LEU A 1 219 ? 6.780 6.318 -8.715 1.00 93.00 219 LEU A O 1
ATOM 1843 N N . SER A 1 220 ? 6.069 8.316 -9.503 1.00 92.06 220 SER A N 1
ATOM 1844 C CA . SER A 1 220 ? 6.993 8.421 -10.634 1.00 92.06 220 SER A CA 1
ATOM 1845 C C . SER A 1 220 ? 8.156 9.395 -10.416 1.00 92.06 220 SER A C 1
ATOM 1847 O O . SER A 1 220 ? 9.094 9.396 -11.210 1.00 92.06 220 SER A O 1
ATOM 1849 N N . GLN A 1 221 ? 8.158 10.177 -9.331 1.00 88.88 221 GLN A N 1
ATOM 1850 C CA . GLN A 1 221 ? 9.144 11.245 -9.100 1.00 88.88 221 GLN A CA 1
ATOM 1851 C C . GLN A 1 221 ? 10.604 10.770 -9.157 1.00 88.88 221 GLN A C 1
ATOM 1853 O O . GLN A 1 221 ? 11.465 11.467 -9.690 1.00 88.88 221 GLN A O 1
ATOM 1858 N N . SER A 1 222 ? 10.903 9.563 -8.665 1.00 92.19 222 SER A N 1
ATOM 1859 C CA . SER A 1 222 ? 12.276 9.042 -8.659 1.00 92.19 222 SER A CA 1
ATOM 1860 C C . SER A 1 222 ? 12.823 8.719 -10.054 1.00 92.19 222 SER A C 1
ATOM 1862 O O . SER A 1 222 ? 14.029 8.528 -10.205 1.00 92.19 222 SER A O 1
ATOM 1864 N N . PHE A 1 223 ? 11.969 8.604 -11.077 1.00 95.19 223 PHE A N 1
ATOM 1865 C CA . PHE A 1 223 ? 12.405 8.167 -12.403 1.00 95.19 223 PHE A CA 1
ATOM 1866 C C . PHE A 1 223 ? 13.276 9.200 -13.108 1.00 95.19 223 PHE A C 1
ATOM 1868 O O . PHE A 1 223 ? 14.192 8.800 -13.819 1.00 95.19 223 PHE A O 1
ATOM 1875 N N . ALA A 1 224 ? 13.055 10.498 -12.878 1.00 93.00 224 ALA A N 1
ATOM 1876 C CA . ALA A 1 224 ? 13.832 11.563 -13.514 1.00 93.00 224 ALA A CA 1
ATOM 1877 C C . ALA A 1 224 ? 15.337 11.471 -13.202 1.00 93.00 224 ALA A C 1
ATOM 1879 O O . ALA A 1 224 ? 16.162 11.660 -14.091 1.00 93.00 224 ALA A O 1
ATOM 1880 N N . SER A 1 225 ? 15.694 11.117 -11.964 1.00 93.56 225 SER A N 1
ATOM 1881 C CA . SER A 1 225 ? 17.085 10.984 -11.511 1.00 93.56 225 SER A CA 1
ATOM 1882 C C . SER A 1 225 ? 17.647 9.563 -11.631 1.00 93.56 225 SER A C 1
ATOM 1884 O O . SER A 1 225 ? 18.759 9.302 -11.184 1.00 93.56 225 SER A O 1
ATOM 1886 N N . THR A 1 226 ? 16.875 8.615 -12.163 1.00 95.88 226 THR A N 1
ATOM 1887 C CA . THR A 1 226 ? 17.307 7.220 -12.307 1.00 95.88 226 THR A CA 1
ATOM 1888 C C . THR A 1 226 ? 17.886 7.025 -13.697 1.00 95.88 226 THR A C 1
ATOM 1890 O O . THR A 1 226 ? 17.184 7.263 -14.673 1.00 95.88 226 THR A O 1
ATOM 1893 N N . GLU A 1 227 ? 19.137 6.581 -13.818 1.00 93.62 227 GLU A N 1
ATOM 1894 C CA . GLU A 1 227 ? 19.793 6.383 -15.122 1.00 93.62 227 GLU A CA 1
ATOM 1895 C C . GLU A 1 227 ? 19.541 5.008 -15.738 1.00 93.62 227 GLU A C 1
ATOM 1897 O O . GLU A 1 227 ? 19.327 4.899 -16.946 1.00 93.62 227 GLU A O 1
ATOM 1902 N N . GLN A 1 228 ? 19.550 3.966 -14.908 1.00 94.44 228 GLN A N 1
ATOM 1903 C CA . GLN A 1 228 ? 19.444 2.574 -15.332 1.00 94.44 228 GLN A CA 1
ATOM 1904 C C . GLN A 1 228 ? 18.382 1.841 -14.520 1.00 94.44 228 GLN A C 1
ATOM 1906 O O . GLN A 1 228 ? 18.195 2.102 -13.328 1.00 94.44 228 GLN A O 1
ATOM 1911 N N . TRP A 1 229 ? 17.713 0.886 -15.162 1.00 97.12 229 TRP A N 1
ATOM 1912 C CA . TRP A 1 229 ? 16.678 0.072 -14.539 1.00 97.12 229 TRP A CA 1
ATOM 1913 C C . TRP A 1 229 ? 17.121 -1.384 -14.408 1.00 97.12 229 TRP A C 1
ATOM 1915 O O . TRP A 1 229 ? 16.758 -2.240 -15.208 1.00 97.12 229 TRP A O 1
ATOM 1925 N N . ASN A 1 230 ? 17.937 -1.652 -13.393 1.00 96.69 230 ASN A N 1
ATOM 1926 C CA . ASN A 1 230 ? 18.436 -2.987 -13.070 1.00 96.69 230 ASN A CA 1
ATOM 1927 C C . ASN A 1 230 ? 17.807 -3.515 -11.766 1.00 96.69 230 ASN A C 1
ATOM 1929 O O . ASN A 1 230 ? 16.976 -2.850 -11.143 1.00 96.69 230 ASN A O 1
ATOM 1933 N N . GLU A 1 231 ? 18.202 -4.718 -11.342 1.00 97.81 231 GLU A N 1
ATOM 1934 C CA . GLU A 1 231 ? 17.704 -5.323 -10.099 1.00 97.81 231 GLU A CA 1
ATOM 1935 C C . GLU A 1 231 ? 17.929 -4.424 -8.874 1.00 97.81 231 GLU A C 1
ATOM 1937 O O . GLU A 1 231 ? 17.007 -4.245 -8.078 1.00 97.81 231 GLU A O 1
ATOM 1942 N N . GLY A 1 232 ? 19.109 -3.808 -8.753 1.00 97.75 232 GLY A N 1
ATOM 1943 C CA . GLY A 1 232 ? 19.433 -2.903 -7.649 1.00 97.75 232 GLY A CA 1
ATOM 1944 C C . GLY A 1 232 ? 18.502 -1.691 -7.598 1.00 97.75 232 GLY A C 1
ATOM 1945 O O . GLY A 1 232 ? 17.963 -1.374 -6.540 1.00 97.75 232 GLY A O 1
ATOM 1946 N N . THR A 1 233 ? 18.229 -1.065 -8.748 1.00 97.88 233 THR A N 1
ATOM 1947 C CA . THR A 1 233 ? 17.272 0.048 -8.855 1.00 97.88 233 THR A CA 1
ATOM 1948 C C . THR A 1 233 ? 15.861 -0.372 -8.436 1.00 97.88 233 THR A C 1
ATOM 1950 O O . THR A 1 233 ? 15.188 0.360 -7.705 1.00 97.88 233 THR A O 1
ATOM 1953 N N . ILE A 1 234 ? 15.404 -1.554 -8.869 1.00 98.19 234 ILE A N 1
ATOM 1954 C CA . ILE A 1 234 ? 14.071 -2.067 -8.528 1.00 98.19 234 ILE A CA 1
ATOM 1955 C C . ILE A 1 234 ? 13.950 -2.313 -7.017 1.00 98.19 234 ILE A C 1
ATOM 1957 O O . ILE A 1 234 ? 12.946 -1.919 -6.418 1.00 98.19 234 ILE A O 1
ATOM 1961 N N . ILE A 1 235 ? 14.966 -2.929 -6.403 1.00 98.31 235 ILE A N 1
ATOM 1962 C CA . ILE A 1 235 ? 15.017 -3.192 -4.957 1.00 98.31 235 ILE A CA 1
ATOM 1963 C C . ILE A 1 235 ? 15.020 -1.878 -4.178 1.00 98.31 235 ILE A C 1
ATOM 1965 O O . ILE A 1 235 ? 14.136 -1.664 -3.351 1.00 98.31 235 ILE A O 1
ATOM 1969 N N . ALA A 1 236 ? 15.932 -0.959 -4.507 1.00 98.12 236 ALA A N 1
ATOM 1970 C CA . ALA A 1 236 ? 16.054 0.320 -3.813 1.00 98.12 236 ALA A CA 1
ATOM 1971 C C . ALA A 1 236 ? 14.757 1.142 -3.890 1.00 98.12 236 ALA A C 1
ATOM 1973 O O . ALA A 1 236 ? 14.371 1.820 -2.934 1.00 98.12 236 ALA A O 1
ATOM 1974 N N . ARG A 1 237 ? 14.041 1.084 -5.021 1.00 97.88 237 ARG A N 1
ATOM 1975 C CA . ARG A 1 237 ? 12.721 1.715 -5.127 1.00 97.88 237 ARG A CA 1
ATOM 1976 C C . ARG A 1 237 ? 11.673 0.999 -4.273 1.00 97.88 237 ARG A C 1
ATOM 1978 O O . ARG A 1 237 ? 10.879 1.676 -3.623 1.00 97.88 237 ARG A O 1
ATOM 1985 N N . ALA A 1 238 ? 11.648 -0.333 -4.271 1.00 98.25 238 ALA A N 1
ATOM 1986 C CA . ALA A 1 238 ? 10.712 -1.099 -3.451 1.00 98.25 238 ALA A CA 1
ATOM 1987 C C . ALA A 1 238 ? 10.898 -0.814 -1.952 1.00 98.25 238 ALA A C 1
ATOM 1989 O O . ALA A 1 238 ? 9.909 -0.597 -1.257 1.00 98.25 238 ALA A O 1
ATOM 1990 N N . GLU A 1 239 ? 12.141 -0.726 -1.477 1.00 98.25 239 GLU A N 1
ATOM 1991 C CA . GLU A 1 239 ? 12.477 -0.362 -0.095 1.00 98.25 239 GLU A CA 1
ATOM 1992 C C . GLU A 1 239 ? 11.972 1.041 0.257 1.00 98.25 239 GLU A C 1
ATOM 1994 O O . GLU A 1 239 ? 11.262 1.211 1.246 1.00 98.25 239 GLU A O 1
ATOM 1999 N N . LYS A 1 240 ? 12.231 2.044 -0.594 1.00 97.38 240 LYS A N 1
ATOM 2000 C CA . LYS A 1 240 ? 11.708 3.409 -0.391 1.00 97.38 240 LYS A CA 1
ATOM 2001 C C . LYS A 1 240 ? 10.181 3.441 -0.298 1.00 97.38 240 LYS A C 1
ATOM 2003 O O . LYS A 1 240 ? 9.624 4.160 0.531 1.00 97.38 240 LYS A O 1
ATOM 2008 N N . LEU A 1 241 ? 9.491 2.660 -1.130 1.00 97.88 241 LEU A N 1
ATOM 2009 C CA . LEU A 1 241 ? 8.034 2.549 -1.065 1.00 97.88 241 LEU A CA 1
ATOM 2010 C C . LEU A 1 241 ? 7.559 1.794 0.180 1.00 97.88 241 LEU A C 1
ATOM 2012 O O . LEU A 1 241 ? 6.521 2.155 0.727 1.00 97.88 241 LEU A O 1
ATOM 2016 N N . ALA A 1 242 ? 8.310 0.806 0.666 1.00 98.25 242 ALA A N 1
ATOM 2017 C CA . ALA A 1 242 ? 8.010 0.107 1.914 1.00 98.25 242 ALA A CA 1
ATOM 2018 C C . ALA A 1 242 ? 8.165 1.025 3.142 1.00 98.25 242 ALA A C 1
ATOM 2020 O O . ALA A 1 242 ? 7.331 0.991 4.048 1.00 98.25 242 ALA A O 1
ATOM 2021 N N . GLU A 1 243 ? 9.170 1.908 3.148 1.00 97.31 243 GLU A N 1
ATOM 2022 C CA . GLU A 1 243 ? 9.330 2.948 4.178 1.00 97.31 243 GLU A CA 1
ATOM 2023 C C . GLU A 1 243 ? 8.156 3.928 4.208 1.00 97.31 243 GLU A C 1
ATOM 2025 O O . GLU A 1 243 ? 7.718 4.373 5.270 1.00 97.31 243 GLU A O 1
ATOM 2030 N N . LYS A 1 244 ? 7.609 4.253 3.037 1.00 96.75 244 LYS A N 1
ATOM 2031 C CA . LYS A 1 244 ? 6.385 5.046 2.924 1.00 96.75 244 LYS A CA 1
ATOM 2032 C C . LYS A 1 244 ? 5.164 4.250 3.393 1.00 96.75 244 LYS A C 1
ATOM 2034 O O . LYS A 1 244 ? 4.342 4.770 4.145 1.00 96.75 244 LYS A O 1
ATOM 2039 N N . ALA A 1 245 ? 5.075 2.974 3.023 1.00 97.94 245 ALA A N 1
ATOM 2040 C CA . ALA A 1 245 ? 3.964 2.098 3.369 1.00 97.94 245 ALA A CA 1
ATOM 2041 C C . ALA A 1 245 ? 3.766 1.956 4.888 1.00 97.94 245 ALA A C 1
ATOM 2043 O O . ALA A 1 245 ? 2.634 2.063 5.354 1.00 97.94 245 ALA A O 1
ATOM 2044 N N . VAL A 1 246 ? 4.827 1.789 5.686 1.00 97.62 246 VAL A N 1
ATOM 2045 C CA . VAL A 1 246 ? 4.676 1.679 7.156 1.00 97.62 246 VAL A CA 1
ATOM 2046 C C . VAL A 1 246 ? 4.137 2.940 7.825 1.00 97.62 246 VAL A C 1
ATOM 2048 O O . VAL A 1 246 ? 3.521 2.850 8.883 1.00 97.62 246 VAL A O 1
ATOM 2051 N N . LYS A 1 247 ? 4.327 4.110 7.205 1.00 96.56 247 LYS A N 1
ATOM 2052 C CA . LYS A 1 247 ? 3.778 5.382 7.699 1.00 96.56 247 LYS A CA 1
ATOM 2053 C C . LYS A 1 247 ? 2.296 5.532 7.362 1.00 96.56 247 LYS A C 1
ATOM 2055 O O . LYS A 1 247 ? 1.565 6.169 8.111 1.00 96.56 247 LYS A O 1
ATOM 2060 N N . ILE A 1 248 ? 1.862 4.959 6.237 1.00 96.62 248 ILE A N 1
ATOM 2061 C CA . ILE A 1 248 ? 0.461 4.954 5.799 1.00 96.62 248 ILE A CA 1
ATOM 2062 C C . ILE A 1 248 ? -0.339 3.951 6.629 1.00 96.62 248 ILE A C 1
ATOM 2064 O O . ILE A 1 248 ? -1.325 4.303 7.273 1.00 96.62 248 ILE A O 1
ATOM 2068 N N . TRP A 1 249 ? 0.093 2.692 6.606 1.00 98.12 249 TRP A N 1
ATOM 2069 C CA . TRP A 1 249 ? -0.529 1.603 7.339 1.00 98.12 249 TRP A CA 1
ATOM 2070 C C . TRP A 1 249 ? 0.238 1.435 8.630 1.00 98.12 249 TRP A C 1
ATOM 2072 O O . TRP A 1 249 ? 1.182 0.664 8.678 1.00 98.12 249 TRP A O 1
ATOM 2082 N N . ILE A 1 250 ? -0.138 2.196 9.649 1.00 97.06 250 ILE A N 1
ATOM 2083 C CA . ILE A 1 250 ? 0.514 2.273 10.962 1.00 97.06 250 ILE A CA 1
ATOM 2084 C C . ILE A 1 250 ? 0.465 0.959 11.757 1.00 97.06 250 ILE A C 1
ATOM 2086 O O . ILE A 1 250 ? -0.479 0.182 11.641 1.00 97.06 250 ILE A O 1
ATOM 2090 N N . TYR A 1 251 ? 1.458 0.729 12.609 1.00 97.56 251 TYR A N 1
ATOM 2091 C CA . TYR A 1 251 ? 1.376 -0.277 13.671 1.00 97.56 251 TYR A CA 1
ATOM 2092 C C . TYR A 1 251 ? 0.791 0.359 14.947 1.00 97.56 251 TYR A C 1
ATOM 2094 O O . TYR A 1 251 ? 1.005 1.561 15.154 1.00 97.56 251 TYR A O 1
ATOM 2102 N N . PRO A 1 252 ? 0.044 -0.387 15.786 1.00 95.06 252 PRO A N 1
ATOM 2103 C CA . PRO A 1 252 ? -0.387 0.107 17.087 1.00 95.06 252 PRO A CA 1
ATOM 2104 C C . PRO A 1 252 ? 0.828 0.533 17.912 1.00 95.06 252 PRO A C 1
ATOM 2106 O O . PRO A 1 252 ? 1.865 -0.130 17.904 1.00 95.06 252 PRO A O 1
ATOM 2109 N N . ALA A 1 253 ? 0.699 1.655 18.604 1.00 86.81 253 ALA A N 1
ATOM 2110 C CA . ALA A 1 253 ? 1.710 2.166 19.513 1.00 86.81 253 ALA A CA 1
ATOM 2111 C C . ALA A 1 253 ? 1.004 2.578 20.800 1.00 86.81 253 ALA A C 1
ATOM 2113 O O . ALA A 1 253 ? -0.118 3.089 20.729 1.00 86.81 253 ALA A O 1
ATOM 2114 N N . ASN A 1 254 ? 1.664 2.330 21.926 1.00 60.00 254 ASN A N 1
ATOM 2115 C CA . ASN A 1 254 ? 1.227 2.805 23.233 1.00 60.00 254 ASN A CA 1
ATOM 2116 C C . ASN A 1 254 ? 1.595 4.277 23.405 1.00 60.00 254 ASN A C 1
ATOM 2118 O O . ASN A 1 254 ? 2.677 4.668 22.902 1.00 60.00 254 ASN A O 1
#